Protein AF-A0A126QSE4-F1 (afdb_monomer_lite)

Foldseek 3Di:
DDPVVVVVVVVVVVVVVVVCCCVPPVVLVVLQVVLVVCVVVLVQLSNLVSLVVNLVPDLVSLLVNLVCLCVVRSHRHDNVSSLVSLVVSVLPDLVSLQVNLVCQCPDDVVGHRDLLSSLLSLVLSCLPPVVVSVVSNVVSVVVDDPVSNVVSVVVSVVVCVVNVVCVVSNVVSVVVVVVVVVVVVVPPD

pLDDT: mean 88.81, std 13.7, range [42.97, 98.56]

Structure (mmCIF, N/CA/C/O backbone):
data_AF-A0A126QSE4-F1
#
_entry.id   AF-A0A126QSE4-F1
#
loop_
_atom_site.group_PDB
_atom_site.id
_atom_site.type_symbol
_atom_site.label_atom_id
_atom_site.label_alt_id
_atom_site.label_comp_id
_atom_site.label_asym_id
_atom_site.label_entity_id
_atom_site.label_seq_id
_atom_site.pdbx_PDB_ins_code
_atom_site.Cartn_x
_atom_site.Cartn_y
_atom_site.Cartn_z
_atom_site.occupancy
_atom_site.B_iso_or_equiv
_atom_site.auth_seq_id
_atom_site.auth_comp_id
_atom_site.auth_asym_id
_atom_site.auth_atom_id
_atom_site.pdbx_PDB_model_num
ATOM 1 N N . MET A 1 1 ? 48.494 -15.054 -24.715 1.00 75.69 1 MET A N 1
ATOM 2 C CA . MET A 1 1 ? 47.289 -14.287 -25.096 1.00 75.69 1 MET A CA 1
ATOM 3 C C . MET A 1 1 ? 47.748 -13.053 -25.861 1.00 75.69 1 MET A C 1
ATOM 5 O O . MET A 1 1 ? 48.679 -12.407 -25.395 1.00 75.69 1 MET A O 1
ATOM 9 N N . SER A 1 2 ? 47.209 -12.786 -27.052 1.00 95.56 2 SER A N 1
ATOM 10 C CA . SER A 1 2 ? 47.605 -11.634 -27.877 1.00 95.56 2 SER A CA 1
ATOM 11 C C . SER A 1 2 ? 46.867 -10.355 -27.454 1.00 95.56 2 SER A C 1
ATOM 13 O O . SER A 1 2 ? 45.824 -10.424 -26.804 1.00 95.56 2 SER A O 1
ATOM 15 N N . TRP A 1 3 ? 47.360 -9.175 -27.852 1.00 94.88 3 TRP A N 1
ATOM 16 C CA . TRP A 1 3 ? 46.654 -7.906 -27.601 1.00 94.88 3 TRP A CA 1
ATOM 17 C C . TRP A 1 3 ? 45.252 -7.879 -28.234 1.00 94.88 3 TRP A C 1
ATOM 19 O O . TRP A 1 3 ? 44.346 -7.249 -27.693 1.00 94.88 3 TRP A O 1
ATOM 29 N N . LYS A 1 4 ? 45.051 -8.605 -29.344 1.00 96.75 4 LYS A N 1
ATOM 30 C CA . LYS A 1 4 ? 43.741 -8.757 -29.991 1.00 96.75 4 LYS A CA 1
ATOM 31 C C . LYS A 1 4 ? 42.777 -9.562 -29.127 1.00 96.75 4 LYS A C 1
ATOM 33 O O . LYS A 1 4 ? 41.609 -9.197 -29.047 1.00 96.75 4 LYS A O 1
ATOM 38 N N . ASP A 1 5 ? 43.260 -10.611 -28.464 1.00 96.50 5 ASP A N 1
ATOM 39 C CA . ASP A 1 5 ? 42.439 -11.430 -27.564 1.00 96.50 5 ASP A CA 1
ATOM 40 C C . ASP A 1 5 ? 42.017 -10.619 -26.334 1.00 96.50 5 ASP A C 1
ATOM 42 O O . ASP A 1 5 ? 40.847 -10.636 -25.961 1.00 96.50 5 ASP A O 1
ATOM 46 N N . ILE A 1 6 ? 42.948 -9.841 -25.763 1.00 95.12 6 ILE A N 1
ATOM 47 C CA . ILE A 1 6 ? 42.673 -8.927 -24.641 1.00 95.12 6 ILE A CA 1
ATOM 48 C C . ILE A 1 6 ? 41.609 -7.901 -25.039 1.00 95.12 6 ILE A C 1
ATOM 50 O O . ILE A 1 6 ? 40.617 -7.739 -24.333 1.00 95.12 6 ILE A O 1
ATOM 54 N N . LEU A 1 7 ? 41.784 -7.235 -26.185 1.00 95.44 7 LEU A N 1
ATOM 55 C CA . LEU A 1 7 ? 40.830 -6.236 -26.666 1.00 95.44 7 LEU A CA 1
ATOM 56 C C . LEU A 1 7 ? 39.460 -6.858 -26.969 1.00 95.44 7 LEU A C 1
ATOM 58 O O . LEU A 1 7 ? 38.432 -6.281 -26.627 1.00 95.44 7 LEU A O 1
ATOM 62 N N . THR A 1 8 ? 39.437 -8.048 -27.571 1.00 97.25 8 THR A N 1
ATOM 63 C CA . THR A 1 8 ? 38.191 -8.765 -27.877 1.00 97.25 8 THR A CA 1
ATOM 64 C C . THR A 1 8 ? 37.433 -9.123 -26.603 1.00 97.25 8 THR A C 1
ATOM 66 O O . THR A 1 8 ? 36.213 -8.965 -26.558 1.00 97.25 8 THR A O 1
ATOM 69 N N . GLN A 1 9 ? 38.134 -9.585 -25.564 1.00 96.44 9 GLN A N 1
ATOM 70 C CA . GLN A 1 9 ? 37.509 -9.890 -24.282 1.00 96.44 9 GLN A CA 1
ATOM 71 C C . GLN A 1 9 ? 36.994 -8.619 -23.599 1.00 96.44 9 GLN A C 1
ATOM 73 O O . GLN A 1 9 ? 35.828 -8.575 -23.224 1.00 96.44 9 GLN A O 1
ATOM 78 N N . ALA A 1 10 ? 37.798 -7.552 -23.557 1.00 96.31 10 ALA A N 1
ATOM 79 C CA . ALA A 1 10 ? 37.393 -6.279 -22.964 1.00 96.31 10 ALA A CA 1
ATOM 80 C C . ALA A 1 10 ? 36.125 -5.698 -23.619 1.00 96.31 10 ALA A C 1
ATOM 82 O O . ALA A 1 10 ? 35.237 -5.209 -22.926 1.00 96.31 10 ALA A O 1
ATOM 83 N N . VAL A 1 11 ? 35.993 -5.787 -24.949 1.00 97.31 11 VAL A N 1
ATOM 84 C CA . VAL A 1 11 ? 34.777 -5.344 -25.655 1.00 97.31 11 VAL A CA 1
ATOM 85 C C . VAL A 1 11 ? 33.556 -6.176 -25.252 1.00 97.31 11 VAL A C 1
ATOM 87 O O . VAL A 1 11 ? 32.487 -5.610 -25.024 1.00 97.31 11 VAL A O 1
ATOM 90 N N . LYS A 1 12 ? 33.694 -7.504 -25.141 1.00 97.75 12 LYS A N 1
ATOM 91 C CA . LYS A 1 12 ? 32.596 -8.374 -24.682 1.00 97.75 12 LYS A CA 1
ATOM 92 C C . LYS A 1 12 ? 32.166 -8.021 -23.262 1.00 97.75 12 LYS A C 1
ATOM 94 O O . LYS A 1 12 ? 30.968 -7.910 -23.015 1.00 97.75 12 LYS A O 1
ATOM 99 N N . ASP A 1 13 ? 33.130 -7.795 -22.375 1.00 97.12 13 ASP A N 1
ATOM 100 C CA . ASP A 1 13 ? 32.869 -7.445 -20.981 1.00 97.12 13 ASP A CA 1
ATOM 101 C C . ASP A 1 13 ? 32.109 -6.111 -20.888 1.00 97.12 13 ASP A C 1
ATOM 103 O O . ASP A 1 13 ? 31.095 -6.026 -20.198 1.00 97.12 13 ASP A O 1
ATOM 107 N N . VAL A 1 14 ? 32.517 -5.091 -21.654 1.00 97.31 14 VAL A N 1
ATOM 108 C CA . VAL A 1 14 ? 31.815 -3.794 -21.711 1.00 97.31 14 VAL A CA 1
ATOM 109 C C . VAL A 1 14 ? 30.388 -3.937 -22.248 1.00 97.31 14 VAL A C 1
ATOM 111 O O . VAL A 1 14 ? 29.470 -3.322 -21.710 1.00 97.31 14 VAL A O 1
ATOM 114 N N . ILE A 1 15 ? 30.169 -4.749 -23.287 1.00 96.88 15 ILE A N 1
ATOM 115 C CA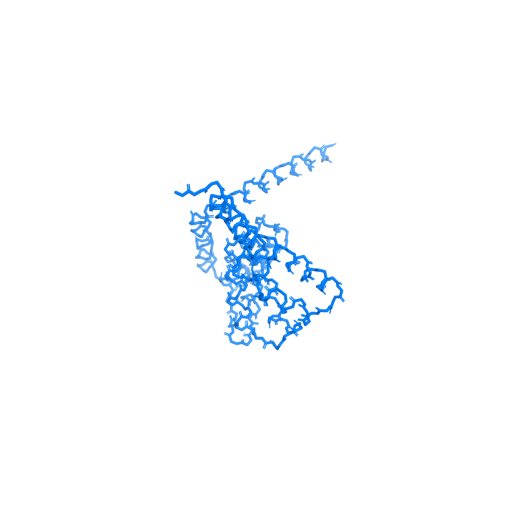 . ILE A 1 15 ? 28.819 -5.002 -23.818 1.00 96.88 15 ILE A CA 1
ATOM 116 C C . ILE A 1 15 ? 27.933 -5.665 -22.759 1.00 96.88 15 ILE A C 1
ATOM 118 O O . ILE A 1 15 ? 26.763 -5.305 -22.632 1.00 96.88 15 ILE A O 1
ATOM 122 N N . GLU A 1 16 ? 28.470 -6.626 -22.008 1.00 96.50 16 GLU A N 1
ATOM 123 C CA . GLU A 1 16 ? 27.723 -7.310 -20.953 1.00 96.50 16 GLU A CA 1
ATOM 124 C C . GLU A 1 16 ? 27.383 -6.365 -19.797 1.00 96.50 16 GLU A C 1
ATOM 126 O O . GLU A 1 16 ? 26.228 -6.307 -19.379 1.00 96.50 16 GLU A O 1
ATOM 131 N N . ILE A 1 17 ? 28.349 -5.558 -19.344 1.00 94.94 17 ILE A N 1
ATOM 132 C CA . ILE A 1 17 ? 28.131 -4.519 -18.327 1.00 94.94 17 ILE A CA 1
ATOM 133 C C . ILE A 1 17 ? 27.034 -3.555 -18.784 1.00 94.94 17 ILE A C 1
ATOM 135 O O . ILE A 1 17 ? 26.076 -3.325 -18.050 1.00 94.94 17 ILE A O 1
ATOM 139 N N . ASN A 1 18 ? 27.122 -3.042 -20.013 1.00 94.88 18 ASN A N 1
ATOM 140 C CA . ASN A 1 18 ? 26.132 -2.107 -20.544 1.00 94.88 18 ASN A CA 1
ATOM 141 C C . ASN A 1 18 ? 24.740 -2.739 -20.648 1.00 94.88 18 ASN A C 1
ATOM 143 O O . ASN A 1 18 ? 23.746 -2.082 -20.342 1.00 94.88 18 ASN A O 1
ATOM 147 N N . ARG A 1 19 ? 24.649 -4.015 -21.046 1.00 96.31 19 ARG A N 1
ATOM 148 C CA . ARG A 1 19 ? 23.373 -4.742 -21.080 1.00 96.31 19 ARG A CA 1
ATOM 149 C C . ARG A 1 19 ? 22.785 -4.888 -19.681 1.00 96.31 19 ARG A C 1
ATOM 151 O O . ARG A 1 19 ? 21.590 -4.673 -19.510 1.00 96.31 19 ARG A O 1
ATOM 158 N N . L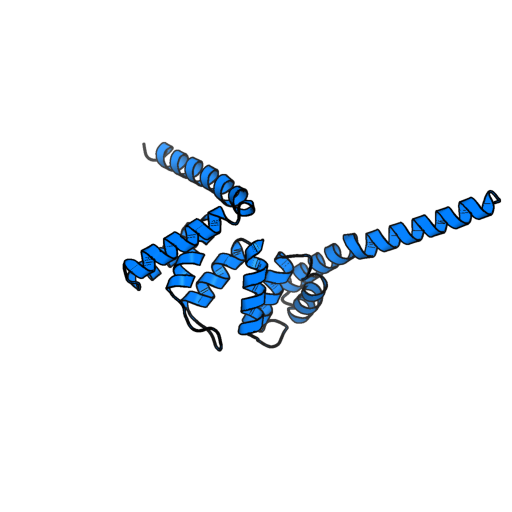YS A 1 20 ? 23.616 -5.224 -18.696 1.00 94.94 20 LYS A N 1
ATOM 159 C CA . LYS A 1 20 ? 23.192 -5.372 -17.306 1.00 94.94 20 LYS A CA 1
ATOM 160 C C . LYS A 1 20 ? 22.676 -4.051 -16.735 1.00 94.94 20 LYS A C 1
ATOM 162 O O . LYS A 1 20 ? 21.566 -4.022 -16.221 1.00 94.94 20 LYS A O 1
ATOM 167 N N . VAL A 1 21 ? 23.420 -2.957 -16.910 1.00 93.69 21 VAL A N 1
ATOM 168 C CA . VAL A 1 21 ? 22.988 -1.607 -16.498 1.00 93.69 21 VAL A CA 1
ATOM 169 C C . VAL A 1 21 ? 21.670 -1.224 -17.179 1.00 93.69 21 VAL A C 1
ATOM 171 O O . VAL A 1 21 ? 20.755 -0.711 -16.535 1.00 93.69 21 VAL A O 1
ATOM 174 N N . TRP A 1 22 ? 21.529 -1.513 -18.476 1.00 90.25 22 TRP A N 1
ATOM 175 C CA . TRP A 1 22 ? 20.278 -1.263 -19.187 1.00 90.25 22 TRP A CA 1
ATOM 176 C C . TRP A 1 22 ? 19.098 -2.041 -18.591 1.00 90.25 22 TRP A C 1
ATOM 178 O O . TRP A 1 22 ? 18.063 -1.443 -18.313 1.00 90.25 22 TRP A O 1
ATOM 188 N N . GLU A 1 23 ? 19.237 -3.353 -18.397 1.00 91.31 23 GLU A N 1
ATOM 189 C CA . GLU A 1 23 ? 18.145 -4.223 -17.941 1.00 91.31 23 GLU A CA 1
ATOM 190 C C . GLU A 1 23 ? 17.800 -4.045 -16.454 1.00 91.31 23 GLU A C 1
ATOM 192 O O . GLU A 1 23 ? 16.623 -4.103 -16.099 1.00 91.31 23 GLU A O 1
ATOM 197 N N . GLU A 1 24 ? 18.789 -3.813 -15.589 1.00 87.19 24 GLU A N 1
ATOM 198 C CA . GLU A 1 24 ? 18.590 -3.761 -14.134 1.00 87.19 24 GLU A CA 1
ATOM 199 C C . GLU A 1 24 ? 18.310 -2.346 -13.609 1.00 87.19 24 GLU A C 1
ATOM 201 O O . GLU A 1 24 ? 17.566 -2.202 -12.639 1.00 87.19 24 GLU A O 1
ATOM 206 N N . GLU A 1 25 ? 18.849 -1.302 -14.246 1.00 84.75 25 GLU A N 1
ATOM 207 C CA . GLU A 1 25 ? 18.759 0.072 -13.731 1.00 84.75 25 GLU A CA 1
ATOM 208 C C . GLU A 1 25 ? 17.908 0.980 -14.631 1.00 84.75 25 GLU A C 1
ATOM 210 O O . GLU A 1 25 ? 16.939 1.597 -14.176 1.00 84.75 25 GLU A O 1
ATOM 215 N N . ILE A 1 26 ? 18.232 1.058 -15.926 1.00 88.25 26 ILE A N 1
ATOM 216 C CA . ILE A 1 26 ? 17.642 2.067 -16.825 1.00 88.25 26 ILE A CA 1
ATOM 217 C C . ILE A 1 26 ? 16.223 1.680 -17.258 1.00 88.25 26 ILE A C 1
ATOM 219 O O . ILE A 1 26 ? 15.289 2.482 -17.158 1.00 88.25 26 ILE A O 1
ATOM 223 N N . LYS A 1 27 ? 16.042 0.451 -17.743 1.00 90.06 27 LYS A N 1
ATOM 224 C CA . LYS A 1 27 ? 14.776 -0.030 -18.307 1.00 90.06 27 LYS A CA 1
ATOM 225 C C . LYS A 1 27 ? 13.629 -0.024 -17.285 1.00 90.06 27 LYS A C 1
ATOM 227 O O . LYS A 1 27 ? 12.576 0.507 -17.644 1.00 90.06 27 LYS A O 1
ATOM 232 N N . PRO A 1 28 ? 13.784 -0.501 -16.031 1.00 88.44 28 PRO A N 1
ATOM 233 C CA . PRO A 1 28 ? 12.710 -0.431 -15.038 1.00 88.44 28 PRO A CA 1
ATOM 234 C C . PRO A 1 28 ? 12.297 1.011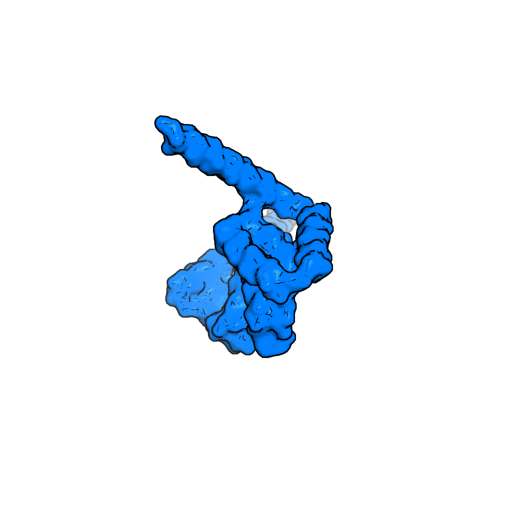 -14.711 1.00 88.44 28 PRO A C 1
ATOM 236 O O . PRO A 1 28 ? 11.108 1.304 -14.592 1.00 88.44 28 PRO A O 1
ATOM 239 N N . SER A 1 29 ? 13.258 1.937 -14.620 1.00 89.31 29 SER A N 1
ATOM 240 C CA . SER A 1 29 ? 12.973 3.360 -14.393 1.00 89.31 29 SER A CA 1
ATOM 241 C C . SER A 1 29 ? 12.145 3.957 -15.537 1.00 89.31 29 SER A C 1
ATOM 243 O O . SER A 1 29 ? 11.114 4.591 -15.303 1.00 89.31 29 SER A O 1
ATOM 245 N N . LEU A 1 30 ? 12.525 3.675 -16.787 1.00 91.12 30 LEU A N 1
ATOM 246 C CA . LEU A 1 30 ? 11.791 4.137 -17.966 1.00 91.12 30 LEU A CA 1
ATOM 247 C C . LEU A 1 30 ? 10.380 3.532 -18.053 1.00 91.12 30 LEU A C 1
ATOM 249 O O . LEU A 1 30 ? 9.420 4.223 -18.406 1.00 91.12 30 LEU A O 1
ATOM 253 N N . GLN A 1 31 ? 10.237 2.251 -17.710 1.00 92.25 31 GLN A N 1
ATOM 254 C CA . GLN A 1 31 ? 8.941 1.577 -17.645 1.00 92.25 31 GLN A CA 1
ATOM 255 C C . GLN A 1 31 ? 8.042 2.198 -16.577 1.00 92.25 31 GLN A C 1
ATOM 257 O O . GLN A 1 31 ? 6.876 2.468 -16.854 1.00 92.25 31 GLN A O 1
ATOM 262 N N . PHE A 1 32 ? 8.584 2.492 -15.394 1.00 93.38 32 PHE A N 1
ATOM 263 C CA . PHE A 1 32 ? 7.845 3.176 -14.338 1.00 93.38 32 PHE A CA 1
ATOM 264 C C . PHE A 1 32 ? 7.387 4.572 -14.777 1.00 93.38 32 PHE A C 1
ATOM 266 O O . PHE A 1 32 ? 6.214 4.902 -14.625 1.00 93.38 32 PHE A O 1
ATOM 273 N N . GLN A 1 33 ? 8.267 5.374 -15.382 1.00 93.94 33 GLN A N 1
ATOM 274 C CA . GLN A 1 33 ? 7.899 6.696 -15.907 1.00 93.94 33 GLN A CA 1
ATOM 275 C C . GLN A 1 33 ? 6.795 6.604 -16.967 1.00 93.94 33 GLN A C 1
ATOM 277 O O . GLN A 1 33 ? 5.844 7.386 -16.951 1.00 93.94 33 GLN A O 1
ATOM 282 N N . SER A 1 34 ? 6.889 5.616 -17.858 1.00 95.62 34 SER A N 1
ATOM 283 C CA . SER A 1 34 ? 5.869 5.355 -18.876 1.00 95.62 34 SER A CA 1
ATOM 284 C C . SER A 1 34 ? 4.535 4.939 -18.247 1.00 95.62 34 SER A C 1
ATOM 286 O O . SER A 1 34 ? 3.485 5.406 -18.681 1.00 95.62 34 SER A O 1
ATOM 288 N N . ALA A 1 35 ? 4.567 4.123 -17.188 1.00 96.25 35 ALA A N 1
ATOM 289 C CA . ALA A 1 35 ? 3.378 3.739 -16.431 1.00 96.25 35 ALA A CA 1
ATOM 290 C C . ALA A 1 35 ? 2.710 4.959 -15.775 1.00 96.25 35 ALA A C 1
ATOM 292 O O . ALA A 1 35 ? 1.503 5.150 -15.907 1.00 96.25 35 ALA A O 1
ATOM 293 N N . MET A 1 36 ? 3.502 5.835 -15.148 1.00 96.19 36 MET A N 1
ATOM 294 C CA . MET A 1 36 ? 3.012 7.079 -14.545 1.00 96.19 36 MET A CA 1
ATOM 295 C C . MET A 1 36 ? 2.391 8.015 -15.585 1.00 96.19 36 MET A C 1
ATOM 297 O O . MET A 1 36 ? 1.342 8.608 -15.337 1.00 96.19 36 MET A O 1
ATOM 301 N N . LYS A 1 37 ? 2.996 8.121 -16.772 1.00 97.19 37 LYS A N 1
ATOM 302 C CA . LYS A 1 37 ? 2.416 8.875 -17.886 1.00 97.19 37 LYS A CA 1
ATOM 303 C C . LYS A 1 37 ? 1.065 8.290 -18.310 1.00 97.19 37 LYS A C 1
ATOM 305 O O . LYS A 1 37 ? 0.091 9.033 -18.388 1.00 97.19 37 LYS A O 1
ATOM 310 N N . ALA A 1 38 ? 0.983 6.972 -18.494 1.00 97.31 38 ALA A N 1
ATOM 311 C CA . ALA A 1 38 ? -0.266 6.295 -18.839 1.00 97.31 38 ALA A CA 1
ATOM 312 C C . ALA A 1 38 ? -1.358 6.496 -17.766 1.00 97.31 38 ALA A C 1
ATOM 314 O O . ALA A 1 38 ? -2.523 6.690 -18.104 1.00 97.31 38 ALA A O 1
ATOM 315 N N . MET A 1 39 ? -0.991 6.544 -16.477 1.00 95.81 39 MET A N 1
ATOM 316 C CA . MET A 1 39 ? -1.915 6.886 -15.382 1.00 95.81 39 MET A CA 1
ATOM 317 C C . MET A 1 39 ? -2.495 8.302 -15.520 1.00 95.81 39 MET A C 1
ATOM 319 O O . MET A 1 39 ? -3.693 8.488 -15.296 1.00 95.81 39 MET A O 1
ATOM 323 N N . ILE A 1 40 ? -1.667 9.288 -15.886 1.00 96.25 40 ILE A N 1
ATOM 324 C CA . ILE A 1 40 ? -2.086 10.685 -16.110 1.00 96.25 40 ILE A CA 1
ATOM 325 C C . ILE A 1 40 ? -3.002 10.785 -17.336 1.00 96.25 40 ILE A C 1
ATOM 327 O O . ILE A 1 40 ? -4.009 11.491 -17.304 1.00 96.25 40 ILE A O 1
ATOM 331 N N . GLU A 1 41 ? -2.683 10.040 -18.393 1.00 97.31 41 GLU A N 1
ATOM 332 C CA . GLU A 1 41 ? -3.467 9.962 -19.633 1.00 97.31 41 GLU A CA 1
ATOM 333 C C . GLU A 1 41 ? -4.730 9.091 -19.497 1.00 97.31 41 GLU A C 1
ATOM 335 O O . GLU A 1 41 ? -5.531 9.019 -20.425 1.00 97.31 41 GLU A O 1
ATOM 340 N N . GLN A 1 42 ? -4.939 8.468 -18.331 1.00 96.88 42 GLN A N 1
ATOM 341 C CA . GLN A 1 42 ? -6.044 7.549 -18.031 1.00 96.88 42 GLN A CA 1
ATOM 342 C C . GLN A 1 42 ? -6.070 6.279 -18.903 1.00 96.88 42 GLN A C 1
ATOM 344 O O . GLN A 1 42 ? -7.075 5.565 -18.931 1.00 96.88 42 GLN A O 1
ATOM 349 N N . ASP A 1 43 ? -4.954 5.933 -19.551 1.00 98.00 43 ASP A N 1
ATOM 350 C CA . ASP A 1 43 ? -4.763 4.624 -20.176 1.00 98.00 43 ASP A CA 1
ATOM 351 C C . ASP A 1 43 ? -4.380 3.596 -19.104 1.00 98.00 43 ASP A C 1
ATOM 353 O O . ASP A 1 43 ? -3.226 3.193 -18.926 1.00 98.00 43 ASP A O 1
ATOM 357 N N . TYR A 1 44 ? -5.389 3.186 -18.339 1.00 97.75 44 TYR A N 1
ATOM 358 C CA . TYR A 1 44 ? -5.189 2.290 -17.211 1.00 97.75 44 TYR A CA 1
ATOM 359 C C . TYR A 1 44 ? -4.762 0.878 -17.630 1.00 97.75 44 TYR A C 1
ATOM 361 O O . TYR A 1 44 ? -4.106 0.196 -16.849 1.00 97.75 44 TYR A O 1
ATOM 369 N N . VAL A 1 45 ? -5.094 0.418 -18.840 1.00 98.25 45 VAL A N 1
ATOM 370 C CA . VAL A 1 45 ? -4.651 -0.908 -19.307 1.00 98.25 45 VAL A CA 1
ATOM 371 C C . VAL A 1 45 ? -3.138 -0.897 -19.509 1.00 98.25 45 VAL A C 1
ATOM 373 O O . VAL A 1 45 ? -2.433 -1.762 -18.981 1.00 98.25 45 VAL A O 1
ATOM 376 N N . SER A 1 46 ? -2.618 0.116 -20.206 1.00 97.81 46 SER A N 1
ATOM 377 C CA . SER A 1 46 ? -1.173 0.277 -20.379 1.00 97.81 46 SER A CA 1
ATOM 378 C C . SER A 1 46 ? -0.471 0.534 -19.048 1.00 97.81 46 SER A C 1
ATOM 380 O O . SER A 1 46 ? 0.552 -0.091 -18.769 1.00 97.81 46 SER A O 1
ATOM 382 N N . ALA A 1 47 ? -1.038 1.386 -18.188 1.00 98.12 47 ALA A N 1
ATOM 383 C CA . ALA A 1 47 ? -0.475 1.659 -16.870 1.00 98.12 47 ALA A CA 1
ATOM 384 C C . ALA A 1 47 ? -0.334 0.387 -16.021 1.00 98.12 47 ALA A C 1
ATOM 386 O O . ALA A 1 47 ? 0.723 0.166 -15.432 1.00 98.12 47 ALA A O 1
ATOM 387 N N . PHE A 1 48 ? -1.353 -0.480 -16.002 1.00 98.31 48 PHE A N 1
ATOM 388 C CA . PHE A 1 48 ? -1.308 -1.734 -15.250 1.00 98.31 48 PHE A CA 1
ATOM 389 C C . PHE A 1 48 ? -0.195 -2.646 -15.772 1.00 98.31 48 PHE A C 1
ATOM 391 O O . PHE A 1 48 ? 0.656 -3.110 -15.010 1.00 98.31 48 PHE A O 1
ATOM 398 N N . ASN A 1 49 ? -0.165 -2.847 -17.092 1.00 97.50 49 ASN A N 1
ATOM 399 C CA . ASN A 1 49 ? 0.801 -3.720 -17.755 1.00 97.50 49 ASN A CA 1
ATOM 400 C C . ASN A 1 49 ? 2.247 -3.229 -17.623 1.00 97.50 49 ASN A C 1
ATOM 402 O O . ASN A 1 49 ? 3.172 -4.041 -17.664 1.00 97.50 49 ASN A O 1
ATOM 406 N N . LEU A 1 50 ? 2.464 -1.922 -17.476 1.00 97.31 50 LEU A N 1
ATOM 407 C CA . LEU A 1 50 ? 3.788 -1.353 -17.235 1.00 97.31 50 LEU A CA 1
ATOM 408 C C . LEU A 1 50 ? 4.163 -1.410 -15.749 1.00 97.31 50 LEU A C 1
ATOM 410 O O . LEU A 1 50 ? 5.275 -1.824 -15.423 1.00 97.31 50 LEU A O 1
ATOM 414 N N . HIS A 1 51 ? 3.248 -1.070 -14.834 1.00 97.06 51 HIS A N 1
ATOM 415 C CA . HIS A 1 51 ? 3.524 -1.137 -13.397 1.00 97.06 51 HIS A CA 1
ATOM 416 C C . HIS A 1 51 ? 3.805 -2.567 -12.919 1.00 97.06 51 HIS A C 1
ATOM 418 O O . HIS A 1 51 ? 4.706 -2.754 -12.101 1.00 97.06 51 HIS A O 1
ATOM 424 N N . ILE A 1 52 ? 3.104 -3.580 -13.446 1.00 96.88 52 ILE A N 1
ATOM 425 C CA . ILE A 1 52 ? 3.317 -4.975 -13.031 1.00 96.88 52 ILE A CA 1
ATOM 426 C C . ILE A 1 52 ? 4.737 -5.472 -13.349 1.00 96.88 52 ILE A C 1
ATOM 428 O O . ILE A 1 52 ? 5.276 -6.300 -12.618 1.00 96.88 52 ILE A O 1
ATOM 432 N N . GLN A 1 53 ? 5.387 -4.927 -14.385 1.00 95.25 53 GLN A N 1
ATOM 433 C CA . GLN A 1 53 ? 6.753 -5.312 -14.770 1.00 95.25 53 GLN A CA 1
ATOM 434 C C . GLN A 1 53 ? 7.808 -4.845 -13.764 1.00 95.25 53 GLN A C 1
ATOM 436 O O . GLN A 1 53 ? 8.861 -5.465 -13.642 1.00 95.25 53 GLN A O 1
ATOM 441 N N . VAL A 1 54 ? 7.518 -3.778 -13.018 1.00 94.69 54 VAL A N 1
ATOM 442 C CA . VAL A 1 54 ? 8.456 -3.159 -12.067 1.00 94.69 54 VAL A CA 1
ATOM 443 C C . VAL A 1 54 ? 8.015 -3.316 -10.609 1.00 94.69 54 VAL A C 1
ATOM 445 O O . VAL A 1 54 ? 8.719 -2.888 -9.696 1.00 94.69 54 VAL A O 1
ATOM 448 N N . VAL A 1 55 ? 6.874 -3.973 -10.378 1.00 94.75 55 VAL A N 1
ATOM 449 C CA . VAL A 1 55 ? 6.185 -4.074 -9.081 1.00 94.75 55 VAL A CA 1
ATOM 450 C C . VAL A 1 55 ? 7.055 -4.658 -7.967 1.00 94.75 55 VAL A C 1
ATOM 452 O O . VAL A 1 55 ? 6.949 -4.248 -6.817 1.00 94.75 55 VAL A O 1
ATOM 455 N N . LYS A 1 56 ? 7.953 -5.589 -8.309 1.00 90.25 56 LYS A N 1
ATOM 456 C CA . LYS A 1 56 ? 8.821 -6.281 -7.347 1.00 90.25 56 LYS A CA 1
ATOM 457 C C . LYS A 1 56 ? 9.844 -5.345 -6.696 1.00 90.25 56 LYS A C 1
ATOM 459 O O . LYS A 1 56 ? 10.191 -5.543 -5.539 1.00 90.25 56 LYS A O 1
ATOM 464 N N . ASN A 1 57 ? 10.317 -4.349 -7.442 1.00 87.94 57 ASN A N 1
ATOM 465 C CA . ASN A 1 57 ? 11.433 -3.491 -7.037 1.00 87.94 57 ASN A CA 1
ATOM 466 C C . ASN A 1 57 ? 11.002 -2.033 -6.816 1.00 87.94 57 ASN A C 1
ATOM 468 O O . ASN A 1 57 ? 11.833 -1.186 -6.506 1.00 87.94 57 ASN A O 1
ATOM 472 N N . ASN A 1 58 ? 9.716 -1.722 -7.003 1.00 90.56 58 ASN A N 1
ATOM 473 C CA . ASN A 1 58 ? 9.189 -0.372 -6.878 1.00 90.56 58 ASN A CA 1
ATOM 474 C C . ASN A 1 58 ? 7.902 -0.384 -6.029 1.00 90.56 58 ASN A C 1
ATOM 476 O O . ASN A 1 58 ? 6.825 -0.694 -6.548 1.00 90.56 58 ASN A O 1
ATOM 480 N N . PRO A 1 59 ? 7.986 -0.020 -4.734 1.00 90.94 59 PRO A N 1
ATOM 481 C CA . PRO A 1 59 ? 6.829 -0.001 -3.840 1.00 90.94 59 PRO A CA 1
ATOM 482 C C . PRO A 1 59 ? 5.713 0.958 -4.281 1.00 90.94 59 PRO A C 1
ATOM 484 O O . PRO A 1 59 ? 4.543 0.704 -4.003 1.00 90.94 59 PRO A O 1
ATOM 487 N N . ILE A 1 60 ? 6.036 2.025 -5.024 1.00 92.25 60 ILE A N 1
ATOM 488 C CA . ILE A 1 60 ? 5.033 2.938 -5.595 1.00 92.25 60 ILE A CA 1
ATOM 489 C C . ILE A 1 60 ? 4.247 2.222 -6.700 1.00 92.25 60 ILE A C 1
ATOM 491 O O . ILE A 1 60 ? 3.019 2.283 -6.730 1.00 92.25 60 ILE A O 1
ATOM 495 N N . ALA A 1 61 ? 4.931 1.488 -7.583 1.00 95.38 61 ALA A N 1
ATOM 496 C CA . ALA A 1 61 ? 4.270 0.654 -8.583 1.00 95.38 61 ALA A CA 1
ATOM 497 C C . ALA A 1 61 ? 3.417 -0.443 -7.931 1.00 95.38 61 ALA A C 1
ATOM 499 O O . ALA A 1 61 ? 2.296 -0.675 -8.375 1.00 95.38 61 ALA A O 1
ATOM 500 N N . MET A 1 62 ? 3.907 -1.067 -6.853 1.00 97.50 62 MET A N 1
ATOM 501 C CA . MET A 1 62 ? 3.138 -2.024 -6.047 1.00 97.50 62 MET A CA 1
ATOM 502 C C . MET A 1 62 ? 1.853 -1.411 -5.504 1.00 97.50 62 MET A C 1
ATOM 504 O O . MET A 1 62 ? 0.775 -1.967 -5.707 1.00 97.50 62 MET A O 1
ATOM 508 N N . TYR A 1 63 ? 1.943 -0.225 -4.910 1.00 97.19 63 TYR A N 1
ATOM 509 C CA . TYR A 1 63 ? 0.772 0.504 -4.443 1.00 97.19 63 TYR A CA 1
ATOM 510 C C . TYR A 1 63 ? -0.224 0.798 -5.579 1.00 97.19 63 TYR A C 1
ATOM 512 O O . TYR A 1 63 ? -1.417 0.530 -5.432 1.00 97.19 63 TYR A O 1
ATOM 520 N N . HIS A 1 64 ? 0.244 1.274 -6.740 1.00 97.81 64 HIS A N 1
ATOM 521 C CA . HIS A 1 64 ? -0.627 1.530 -7.892 1.00 97.81 64 HIS A CA 1
ATOM 522 C C . HIS A 1 64 ? -1.301 0.262 -8.423 1.00 97.81 64 HIS A C 1
ATOM 524 O O . HIS A 1 64 ? -2.513 0.280 -8.625 1.00 97.81 64 HIS A O 1
ATOM 530 N N . VAL A 1 65 ? -0.566 -0.843 -8.586 1.00 98.31 65 VAL A N 1
ATOM 531 C CA . VAL A 1 65 ? -1.129 -2.145 -8.993 1.00 98.31 65 VAL A CA 1
ATOM 532 C C . VAL A 1 65 ? -2.217 -2.586 -8.019 1.00 98.31 65 VAL A C 1
ATOM 534 O O . VAL A 1 65 ? -3.313 -2.945 -8.451 1.00 98.31 65 VAL A O 1
ATOM 537 N N . GLY A 1 66 ? -1.956 -2.494 -6.713 1.00 98.19 66 GLY A N 1
ATOM 538 C CA . GLY A 1 66 ? -2.938 -2.821 -5.685 1.00 98.19 66 GLY A CA 1
ATOM 539 C C . GLY A 1 66 ? -4.207 -1.969 -5.793 1.00 98.19 66 GLY A C 1
ATOM 540 O O . GLY A 1 66 ? -5.314 -2.505 -5.826 1.00 98.19 66 GLY A O 1
ATOM 541 N N . CYS A 1 67 ? -4.065 -0.651 -5.963 1.00 98.06 67 CYS A N 1
ATOM 542 C CA . CYS A 1 67 ? -5.192 0.259 -6.189 1.00 98.06 67 CYS A CA 1
ATOM 543 C C . CYS A 1 67 ? -5.964 -0.052 -7.482 1.00 98.06 67 CYS A C 1
ATOM 545 O O . CYS A 1 67 ? -7.193 0.046 -7.513 1.00 98.06 67 CYS A O 1
ATOM 547 N N . MET A 1 68 ? -5.276 -0.425 -8.560 1.00 98.31 68 MET A N 1
ATOM 548 C CA . MET A 1 68 ? -5.897 -0.763 -9.844 1.00 98.31 68 MET A CA 1
ATOM 549 C C . MET A 1 68 ? -6.695 -2.064 -9.760 1.00 98.31 68 MET A C 1
ATOM 551 O O . MET A 1 68 ? -7.839 -2.087 -10.210 1.00 98.31 68 MET A O 1
ATOM 555 N N . LEU A 1 69 ? -6.156 -3.093 -9.099 1.00 98.56 69 LEU A N 1
ATOM 556 C CA . LEU A 1 69 ? -6.880 -4.329 -8.779 1.00 98.56 69 LEU A CA 1
ATOM 557 C C . LEU A 1 69 ? -8.104 -4.051 -7.905 1.00 98.56 69 LEU A C 1
ATOM 559 O O . LEU A 1 69 ? -9.187 -4.564 -8.170 1.00 98.56 69 LEU A O 1
ATOM 563 N N . PHE A 1 70 ? -7.966 -3.182 -6.906 1.00 97.06 70 PHE A N 1
ATOM 564 C CA . PHE A 1 70 ? -9.052 -2.854 -5.988 1.00 97.06 70 PHE A CA 1
ATOM 565 C C . PHE A 1 70 ? -10.187 -2.059 -6.658 1.00 97.06 70 PHE A C 1
ATOM 567 O O . PHE A 1 70 ? -11.373 -2.261 -6.388 1.00 97.06 70 PHE A O 1
ATOM 574 N N . THR A 1 71 ? -9.834 -1.143 -7.562 1.00 96.38 71 THR A N 1
ATOM 575 C CA . THR A 1 71 ? -10.794 -0.280 -8.269 1.00 96.38 71 THR A CA 1
ATOM 576 C C . THR A 1 71 ? -11.325 -0.894 -9.565 1.00 96.38 71 THR A C 1
ATOM 578 O O . THR A 1 71 ? -12.412 -0.516 -10.004 1.00 96.38 71 THR A O 1
ATOM 581 N N . GLY A 1 72 ? -10.617 -1.862 -10.152 1.00 97.44 72 GLY A N 1
ATOM 582 C CA . GLY A 1 72 ? -10.905 -2.427 -11.474 1.00 97.44 72 GLY A CA 1
ATOM 583 C C . GLY A 1 72 ? -10.489 -1.517 -12.637 1.00 97.44 72 GLY A C 1
ATOM 584 O O . GLY A 1 72 ? -11.083 -1.575 -13.712 1.00 97.44 72 GLY A O 1
ATOM 585 N N . ARG A 1 73 ? -9.522 -0.613 -12.428 1.00 97.06 73 ARG A N 1
ATOM 586 C CA . ARG A 1 73 ? -9.029 0.292 -13.479 1.00 97.06 73 ARG A CA 1
ATOM 587 C C . ARG A 1 73 ? -7.965 -0.412 -14.308 1.00 97.06 73 ARG A C 1
ATOM 589 O O . ARG A 1 73 ? -6.899 -0.716 -13.791 1.00 97.06 73 ARG A O 1
ATOM 596 N N . GLY A 1 74 ? -8.246 -0.653 -15.588 1.00 96.38 74 GLY A N 1
ATOM 597 C CA . GLY A 1 74 ? -7.293 -1.271 -16.521 1.00 96.38 74 GLY A CA 1
ATOM 598 C C . GLY A 1 74 ? -7.063 -2.774 -16.329 1.00 96.38 74 GLY A C 1
ATOM 599 O O . GLY A 1 74 ? -6.388 -3.393 -17.144 1.00 96.38 74 GLY A O 1
ATOM 600 N N . VAL A 1 75 ? -7.650 -3.365 -15.288 1.00 98.38 75 VAL A N 1
ATOM 601 C CA . VAL A 1 75 ? -7.575 -4.787 -14.947 1.00 98.38 75 VAL A CA 1
ATOM 602 C C . VAL A 1 75 ? -8.899 -5.229 -14.323 1.00 98.38 75 VAL A C 1
ATOM 604 O O . VAL A 1 75 ? -9.641 -4.409 -13.776 1.00 98.38 75 VAL A O 1
ATOM 607 N N . ALA A 1 76 ? -9.213 -6.524 -14.405 1.00 98.12 76 ALA A N 1
ATOM 608 C CA . ALA A 1 76 ? -10.340 -7.093 -13.678 1.00 98.12 76 ALA A CA 1
ATOM 609 C C . ALA A 1 76 ? -10.190 -6.839 -12.170 1.00 98.12 76 ALA A C 1
ATOM 611 O O . ALA A 1 76 ? -9.095 -6.925 -11.614 1.00 98.12 76 ALA A O 1
ATOM 612 N N . LYS A 1 77 ? -11.305 -6.508 -11.519 1.00 98.12 77 LYS A N 1
ATOM 613 C CA . LYS A 1 77 ? -11.304 -6.175 -10.100 1.00 98.12 77 LYS A CA 1
ATOM 614 C C . LYS A 1 77 ? -11.039 -7.416 -9.252 1.00 98.12 77 LYS A C 1
ATOM 616 O O . LYS A 1 77 ? -11.740 -8.414 -9.398 1.00 98.12 77 LYS A O 1
ATOM 621 N N . ASP A 1 78 ? -10.107 -7.296 -8.319 1.00 98.31 78 ASP A N 1
ATOM 622 C CA . ASP A 1 78 ? -9.805 -8.303 -7.309 1.00 98.31 78 ASP A CA 1
ATOM 623 C C . ASP A 1 78 ? -9.522 -7.598 -5.977 1.00 98.31 78 ASP A C 1
ATOM 625 O O . ASP A 1 78 ? -8.460 -7.007 -5.769 1.00 98.31 78 ASP A O 1
ATOM 629 N N . TYR A 1 79 ? -10.516 -7.613 -5.086 1.00 98.19 79 TYR A N 1
ATOM 630 C CA . TYR A 1 79 ? -10.432 -6.923 -3.800 1.00 98.19 79 TYR A CA 1
ATOM 631 C C . TYR A 1 79 ? -9.363 -7.524 -2.895 1.00 98.19 79 TYR A C 1
ATOM 633 O O . TYR A 1 79 ? -8.599 -6.775 -2.290 1.00 98.19 79 TYR A O 1
ATOM 641 N N . MET A 1 80 ? -9.298 -8.855 -2.812 1.00 98.12 80 MET A N 1
ATOM 642 C CA . MET A 1 80 ? -8.363 -9.544 -1.928 1.00 98.12 80 MET A CA 1
ATOM 643 C C . MET A 1 80 ? -6.929 -9.358 -2.404 1.00 98.12 80 MET A C 1
ATOM 645 O O . MET A 1 80 ? -6.081 -8.935 -1.621 1.00 98.12 80 MET A O 1
ATOM 649 N N . LEU A 1 81 ? -6.662 -9.608 -3.689 1.00 98.25 81 LEU A N 1
ATOM 650 C CA . LEU A 1 81 ? -5.316 -9.431 -4.223 1.00 98.25 81 LEU A CA 1
ATOM 651 C C . LEU A 1 81 ? -4.895 -7.960 -4.184 1.00 98.25 81 LEU A C 1
ATOM 653 O O . LEU A 1 81 ? -3.758 -7.659 -3.819 1.00 98.25 81 LEU A O 1
ATOM 657 N N . GLY A 1 82 ? -5.807 -7.035 -4.502 1.00 98.38 82 GLY A N 1
ATOM 658 C CA . GLY A 1 82 ? -5.553 -5.601 -4.391 1.00 98.38 82 GLY A CA 1
ATOM 659 C C . GLY A 1 82 ? -5.188 -5.194 -2.965 1.00 98.38 82 GLY A C 1
ATOM 660 O O . GLY A 1 82 ? -4.190 -4.509 -2.759 1.00 98.38 82 GLY A O 1
ATOM 661 N N . PHE A 1 83 ? -5.940 -5.675 -1.974 1.00 98.31 83 PHE A N 1
ATOM 662 C CA . PHE A 1 83 ? -5.673 -5.408 -0.564 1.00 98.31 83 PHE A CA 1
ATOM 663 C C . PHE A 1 83 ? -4.326 -5.961 -0.094 1.00 98.31 83 PHE A C 1
ATOM 665 O O . PHE A 1 83 ? -3.541 -5.205 0.475 1.00 98.31 83 PHE A O 1
ATOM 672 N N . GLU A 1 84 ? -4.019 -7.231 -0.370 1.00 97.94 84 GLU A N 1
ATOM 673 C CA . GLU A 1 84 ? -2.728 -7.824 0.010 1.00 97.94 84 GLU A CA 1
ATOM 674 C C . GLU A 1 84 ? -1.555 -7.103 -0.670 1.00 97.94 84 GLU A C 1
ATOM 676 O O . GLU A 1 84 ? -0.521 -6.862 -0.049 1.00 97.94 84 GLU A O 1
ATOM 681 N N . THR A 1 85 ? -1.737 -6.658 -1.917 1.00 98.19 85 THR A N 1
ATOM 682 C CA . THR A 1 85 ? -0.727 -5.872 -2.639 1.00 98.19 85 THR A CA 1
ATOM 683 C C . THR A 1 85 ? -0.516 -4.489 -2.007 1.00 98.19 85 THR A C 1
ATOM 685 O O . THR A 1 85 ? 0.624 -4.066 -1.820 1.00 98.19 85 THR A O 1
ATOM 688 N N . ILE A 1 86 ? -1.589 -3.781 -1.628 1.00 98.00 86 ILE A N 1
ATOM 689 C CA . ILE A 1 86 ? -1.494 -2.484 -0.929 1.00 98.00 86 ILE A CA 1
ATOM 690 C C . ILE A 1 86 ? -0.844 -2.666 0.447 1.00 98.00 86 ILE A C 1
ATOM 692 O O . ILE A 1 86 ? 0.008 -1.869 0.835 1.00 98.00 86 ILE A O 1
ATOM 696 N N . LYS A 1 87 ? -1.211 -3.721 1.177 1.00 95.50 87 LYS A N 1
ATOM 697 C CA . LYS A 1 87 ? -0.641 -4.044 2.487 1.00 95.50 87 LYS A CA 1
ATOM 698 C C . LYS A 1 87 ? 0.853 -4.363 2.399 1.00 95.50 87 LYS A C 1
ATOM 700 O O . LYS A 1 87 ? 1.614 -3.923 3.249 1.00 95.50 87 LYS A O 1
ATOM 705 N N . ALA A 1 88 ? 1.300 -5.060 1.357 1.00 94.94 88 ALA A N 1
ATOM 706 C CA . ALA A 1 88 ? 2.728 -5.246 1.109 1.00 94.94 88 ALA A CA 1
ATOM 707 C C . ALA A 1 88 ? 3.432 -3.907 0.816 1.00 94.94 88 ALA A C 1
ATOM 709 O O . ALA A 1 88 ? 4.496 -3.628 1.369 1.00 94.94 88 ALA A O 1
ATOM 710 N N . ALA A 1 89 ? 2.811 -3.035 0.014 1.00 93.56 89 ALA A N 1
ATOM 711 C CA . ALA A 1 89 ? 3.352 -1.706 -0.271 1.00 93.56 89 ALA A CA 1
ATOM 712 C C . ALA A 1 89 ? 3.431 -0.808 0.979 1.00 93.56 89 ALA A C 1
ATOM 714 O O . ALA A 1 89 ? 4.288 0.075 1.040 1.00 93.56 89 ALA A O 1
ATOM 715 N N . SER A 1 90 ? 2.592 -1.040 1.996 1.00 90.25 90 SER A N 1
ATOM 716 C CA . SER A 1 90 ? 2.574 -0.245 3.228 1.00 90.25 90 SER A CA 1
ATOM 717 C C . SER A 1 90 ? 3.786 -0.436 4.130 1.00 90.25 90 SER A C 1
ATOM 719 O O . SER A 1 90 ? 3.894 0.283 5.112 1.00 90.25 90 SER A O 1
ATOM 721 N N . ALA A 1 91 ? 4.705 -1.349 3.808 1.00 86.50 91 ALA A N 1
ATOM 722 C CA . ALA A 1 91 ? 6.016 -1.402 4.452 1.00 86.50 91 ALA A CA 1
ATOM 723 C C . ALA A 1 91 ? 6.915 -0.220 4.042 1.00 86.50 91 ALA A C 1
ATOM 725 O O . ALA A 1 91 ? 7.787 0.187 4.801 1.00 86.50 91 ALA A O 1
ATOM 726 N N . CYS A 1 92 ? 6.700 0.350 2.851 1.00 86.56 92 CYS A N 1
ATOM 727 C CA . CYS A 1 92 ? 7.553 1.410 2.304 1.00 86.56 92 CYS A CA 1
ATOM 728 C C . CYS A 1 92 ? 6.784 2.675 1.901 1.00 86.56 92 CYS A C 1
ATOM 730 O O . CYS A 1 92 ? 7.404 3.717 1.704 1.00 86.56 92 CYS A O 1
ATOM 732 N N . ILE A 1 93 ? 5.460 2.586 1.723 1.00 87.25 93 ILE A N 1
ATOM 733 C CA . ILE A 1 93 ? 4.617 3.672 1.213 1.00 87.25 93 ILE A CA 1
ATOM 734 C C . ILE A 1 93 ? 3.642 4.152 2.300 1.00 87.25 93 ILE A C 1
ATOM 736 O O . ILE A 1 93 ? 2.648 3.475 2.579 1.00 87.25 93 ILE A O 1
ATOM 740 N N . PRO A 1 94 ? 3.851 5.356 2.860 1.00 84.50 94 PRO A N 1
ATOM 741 C CA . PRO A 1 94 ? 2.967 5.964 3.857 1.00 84.50 94 PRO A CA 1
ATOM 742 C C . PRO A 1 94 ? 1.497 6.081 3.443 1.00 84.50 94 PRO A C 1
ATOM 744 O O . PRO A 1 94 ? 0.592 5.806 4.231 1.00 84.50 94 PRO A O 1
ATOM 747 N N . GLN A 1 95 ? 1.230 6.376 2.176 1.00 87.62 95 GLN A N 1
ATOM 748 C CA . GLN A 1 95 ? -0.125 6.476 1.631 1.00 87.62 95 GLN A CA 1
ATOM 749 C C . GLN A 1 95 ? -0.869 5.128 1.625 1.00 87.62 95 GLN A C 1
ATOM 751 O O . GLN A 1 95 ? -2.101 5.094 1.703 1.00 87.62 95 GLN A O 1
ATOM 756 N N . ALA A 1 96 ? -0.144 4.008 1.572 1.00 92.56 96 ALA A N 1
ATOM 757 C CA . ALA A 1 96 ? -0.755 2.687 1.612 1.00 92.56 96 ALA A CA 1
ATOM 758 C C . ALA A 1 96 ? -1.337 2.366 2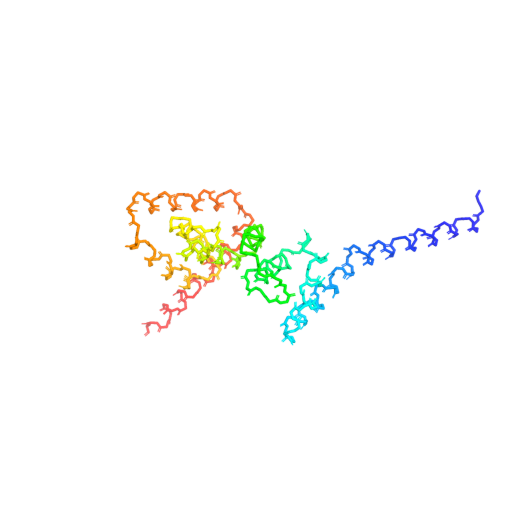.999 1.00 92.56 96 ALA A C 1
ATOM 760 O O . ALA A 1 96 ? -2.352 1.676 3.067 1.00 92.56 96 ALA A O 1
ATOM 761 N N . LEU A 1 97 ? -0.790 2.940 4.084 1.00 92.50 97 LEU A N 1
ATOM 762 C CA . LEU A 1 97 ? -1.354 2.807 5.436 1.00 92.50 97 LEU A CA 1
ATOM 763 C C . LEU A 1 97 ? -2.763 3.411 5.534 1.00 92.50 97 LEU A C 1
ATOM 765 O O . LEU A 1 97 ? -3.669 2.793 6.089 1.00 92.50 97 LEU A O 1
ATOM 769 N N . ILE A 1 98 ? -2.977 4.587 4.931 1.00 93.38 98 ILE A N 1
ATOM 770 C CA . ILE A 1 98 ? -4.307 5.216 4.867 1.00 93.38 98 ILE A CA 1
ATOM 771 C C . ILE A 1 98 ? -5.274 4.312 4.095 1.00 93.38 98 ILE A C 1
ATOM 773 O O . ILE A 1 98 ? -6.414 4.111 4.514 1.00 93.38 98 ILE A O 1
ATOM 777 N N . SER A 1 99 ? -4.813 3.738 2.982 1.00 96.06 99 SER A N 1
ATOM 778 C CA . SER A 1 99 ? -5.633 2.861 2.146 1.00 96.06 99 SER A CA 1
ATOM 779 C C . SER A 1 99 ? -6.058 1.595 2.889 1.00 96.06 99 SER A C 1
ATOM 781 O O . SER A 1 99 ? -7.246 1.281 2.911 1.00 96.06 99 SER A O 1
ATOM 783 N N . ILE A 1 100 ? -5.141 0.894 3.570 1.00 96.75 100 ILE A N 1
ATOM 784 C CA . ILE A 1 100 ? -5.518 -0.288 4.364 1.00 96.75 100 ILE A CA 1
ATOM 785 C C . ILE A 1 100 ? -6.429 0.081 5.541 1.00 96.75 100 ILE A C 1
ATOM 787 O O . ILE A 1 100 ? -7.364 -0.664 5.830 1.00 96.75 100 ILE A O 1
ATOM 791 N N . ALA A 1 101 ? -6.230 1.242 6.176 1.00 96.75 101 ALA A N 1
ATOM 792 C CA . ALA A 1 101 ? -7.095 1.719 7.254 1.00 96.75 101 ALA A CA 1
ATOM 793 C C . ALA A 1 101 ? -8.531 1.958 6.761 1.00 96.75 101 ALA A C 1
ATOM 795 O O . ALA A 1 101 ? -9.498 1.525 7.391 1.00 96.75 101 ALA A O 1
ATOM 796 N N . GLN A 1 102 ? -8.682 2.588 5.593 1.00 96.50 102 GLN A N 1
ATOM 797 C CA . GLN A 1 102 ? -9.978 2.774 4.940 1.00 96.50 102 GLN A CA 1
ATOM 798 C C . GLN A 1 102 ? -10.618 1.438 4.550 1.00 96.50 102 GLN A C 1
ATOM 800 O O . GLN A 1 102 ? -11.814 1.249 4.780 1.00 96.50 102 GLN A O 1
ATOM 805 N N . ILE A 1 103 ? -9.832 0.509 3.996 1.00 97.62 103 ILE A N 1
ATOM 806 C CA . ILE A 1 103 ? -10.316 -0.817 3.603 1.00 97.62 103 ILE A CA 1
ATOM 807 C C . ILE A 1 103 ? -10.859 -1.568 4.818 1.00 97.62 103 ILE A C 1
ATOM 809 O O . ILE A 1 103 ? -11.986 -2.056 4.769 1.00 97.62 103 ILE A O 1
ATOM 813 N N . TYR A 1 104 ? -10.125 -1.578 5.930 1.00 98.00 104 TYR A N 1
ATOM 814 C CA . TYR A 1 104 ? -10.594 -2.177 7.177 1.00 98.00 104 TYR A CA 1
ATOM 815 C C . TYR A 1 104 ? -11.781 -1.432 7.798 1.00 98.00 104 TYR A C 1
ATOM 817 O O . TYR A 1 104 ? -12.650 -2.065 8.387 1.00 98.00 104 TYR A O 1
ATOM 825 N N . SER A 1 105 ? -11.865 -0.105 7.673 1.00 97.12 105 SER A N 1
ATOM 826 C CA . SER A 1 105 ? -12.975 0.663 8.255 1.00 97.12 105 SER A CA 1
ATOM 827 C C . SER A 1 105 ? -14.316 0.356 7.585 1.00 97.12 105 SER A C 1
ATOM 829 O O . SER A 1 105 ? -15.350 0.331 8.257 1.00 97.12 105 SER A O 1
ATOM 831 N N . ILE A 1 106 ? -14.294 0.140 6.266 1.00 96.06 106 ILE A N 1
ATOM 832 C CA . ILE A 1 106 ? -15.491 -0.047 5.435 1.00 96.06 106 ILE A CA 1
ATOM 833 C C . ILE A 1 106 ? -15.814 -1.536 5.256 1.00 96.06 106 ILE A C 1
ATOM 835 O O . ILE A 1 106 ? -16.976 -1.926 5.351 1.00 96.06 106 ILE A O 1
ATOM 839 N N . GLY A 1 107 ? -14.796 -2.366 5.025 1.00 96.88 107 GLY A N 1
ATOM 840 C CA . GLY A 1 107 ? -14.961 -3.745 4.576 1.00 96.88 107 GLY A CA 1
ATOM 841 C C . GLY A 1 107 ? -15.352 -3.850 3.096 1.00 96.88 107 GLY A C 1
ATOM 842 O O . GLY A 1 107 ? -15.964 -2.957 2.516 1.00 96.88 107 GLY A O 1
ATOM 843 N N . TYR A 1 108 ? -14.967 -4.955 2.464 1.00 97.50 108 TYR A N 1
ATOM 844 C CA . TYR A 1 108 ? -15.171 -5.254 1.045 1.00 97.50 108 TYR A CA 1
ATOM 845 C C . TYR A 1 108 ? -15.417 -6.761 0.856 1.00 97.50 108 TYR A C 1
ATOM 847 O O . TYR A 1 108 ? -15.169 -7.540 1.777 1.00 97.50 108 TYR A O 1
ATOM 855 N N . PRO A 1 109 ? -15.905 -7.225 -0.310 1.00 97.19 109 PRO A N 1
ATOM 856 C CA . PRO A 1 109 ? -16.043 -8.657 -0.571 1.00 97.19 109 PRO A CA 1
ATOM 857 C C . PRO A 1 109 ? -14.732 -9.418 -0.306 1.00 97.19 109 PRO A C 1
ATOM 859 O O . PRO A 1 109 ? -13.701 -9.106 -0.898 1.00 97.19 109 PRO A O 1
ATOM 862 N N . GLY A 1 110 ? -14.773 -10.393 0.609 1.00 95.75 110 GLY A N 1
ATOM 863 C CA . GLY A 1 110 ? -13.601 -11.164 1.053 1.00 95.75 110 GLY A CA 1
ATOM 864 C C . GLY A 1 110 ? -12.741 -10.497 2.137 1.00 95.75 110 GLY A C 1
ATOM 865 O O . GLY A 1 110 ? -11.829 -11.133 2.655 1.00 95.75 110 GLY A O 1
ATOM 866 N N . ILE A 1 111 ? -13.037 -9.251 2.517 1.00 97.31 111 ILE A N 1
ATOM 867 C CA . ILE A 1 111 ? -12.302 -8.474 3.524 1.00 97.31 111 ILE A CA 1
ATOM 868 C C . ILE A 1 111 ? -13.322 -7.864 4.498 1.00 97.31 111 ILE A C 1
ATOM 870 O O . ILE A 1 111 ? -13.820 -6.763 4.257 1.00 97.31 111 ILE A O 1
ATOM 874 N N . PRO A 1 112 ? -13.700 -8.560 5.582 1.00 97.50 112 PRO A N 1
ATOM 875 C CA . PRO A 1 112 ? -14.678 -8.028 6.525 1.00 97.50 112 PRO A CA 1
ATOM 876 C C . PRO A 1 112 ? -14.168 -6.732 7.181 1.00 97.50 112 PRO A C 1
ATOM 878 O O . PRO A 1 112 ? -12.955 -6.570 7.360 1.00 97.50 112 PRO A O 1
ATOM 881 N N . PRO A 1 113 ? -15.070 -5.807 7.560 1.00 97.25 113 PRO A N 1
ATOM 882 C CA . PRO A 1 113 ? -14.670 -4.619 8.296 1.00 97.25 113 PRO A CA 1
ATOM 883 C C . PRO A 1 113 ? -14.022 -5.015 9.628 1.00 97.25 113 PRO A C 1
ATOM 885 O O . PRO A 1 113 ? -14.469 -5.935 10.311 1.00 97.25 113 PRO A O 1
ATOM 888 N N . ASN A 1 114 ? -12.970 -4.297 10.003 1.00 97.81 114 ASN A N 1
ATOM 889 C CA . ASN A 1 114 ? -12.255 -4.459 11.257 1.00 97.81 114 ASN A CA 1
ATOM 890 C C . ASN A 1 114 ? -11.887 -3.075 11.802 1.00 97.81 114 ASN A C 1
ATOM 892 O O . ASN A 1 114 ? -10.869 -2.485 11.435 1.00 97.81 114 ASN A O 1
ATOM 896 N N . LYS A 1 115 ? -12.749 -2.544 12.672 1.00 97.44 115 LYS A N 1
ATOM 897 C CA . LYS A 1 115 ? -12.620 -1.192 13.228 1.00 97.44 115 LYS A CA 1
ATOM 898 C C . LYS A 1 115 ? -11.377 -1.033 14.095 1.00 97.44 115 LYS A C 1
ATOM 900 O O . LYS A 1 115 ? -10.692 -0.028 13.959 1.00 97.44 115 LYS A O 1
ATOM 905 N N . LYS A 1 116 ? -11.020 -2.052 14.879 1.00 97.50 116 LYS A N 1
ATOM 906 C CA . LYS A 1 116 ? -9.780 -2.074 15.664 1.00 97.50 116 LYS A CA 1
ATOM 907 C C . LYS A 1 116 ? -8.539 -1.964 14.766 1.00 97.50 116 LYS A C 1
ATOM 909 O O . LYS A 1 116 ? -7.674 -1.123 14.997 1.00 97.50 116 LYS A O 1
ATOM 914 N N . SER A 1 117 ? -8.461 -2.757 13.691 1.00 97.19 117 SER A N 1
ATOM 915 C CA . SER A 1 117 ? -7.364 -2.646 12.717 1.00 97.19 117 SER A CA 1
ATOM 916 C C . SER A 1 117 ? -7.379 -1.304 11.988 1.00 97.19 117 SER A C 1
ATOM 918 O O . SER A 1 117 ? -6.323 -0.711 11.791 1.00 97.19 117 SER A O 1
ATOM 920 N N . ALA A 1 118 ? -8.553 -0.790 11.618 1.00 97.50 118 ALA A N 1
ATOM 921 C CA . ALA A 1 118 ? -8.665 0.537 11.024 1.00 97.50 118 ALA A CA 1
ATOM 922 C C . ALA A 1 118 ? -8.134 1.625 11.969 1.00 97.50 118 ALA A C 1
ATOM 924 O O . ALA A 1 118 ? -7.362 2.473 11.527 1.00 97.50 118 ALA A O 1
ATOM 925 N N . LEU A 1 119 ? -8.483 1.566 13.259 1.00 96.62 119 LEU A N 1
ATOM 926 C CA . LEU A 1 119 ? -8.009 2.494 14.283 1.00 96.62 119 LEU A CA 1
ATOM 927 C C . LEU A 1 119 ? -6.481 2.471 14.395 1.00 96.62 119 LEU A C 1
ATOM 929 O O . LEU A 1 119 ? -5.842 3.522 14.329 1.00 96.62 119 LEU A O 1
ATOM 933 N N . LYS A 1 120 ? -5.892 1.273 14.487 1.00 95.44 120 LYS A N 1
ATOM 934 C CA . LYS A 1 120 ? -4.436 1.077 14.493 1.00 95.44 120 LYS A CA 1
ATOM 935 C C . LYS A 1 120 ? -3.773 1.749 13.291 1.00 95.44 120 LYS A C 1
ATOM 937 O O . LYS A 1 120 ? -2.865 2.560 13.456 1.00 95.44 120 LYS A O 1
ATOM 942 N N . TRP A 1 121 ? -4.231 1.437 12.079 1.00 95.25 121 TRP A N 1
ATOM 943 C CA . TRP A 1 121 ? -3.600 1.948 10.862 1.00 95.25 121 TRP A CA 1
ATOM 944 C C . TRP A 1 121 ? -3.820 3.453 10.662 1.00 95.25 121 TRP A C 1
ATOM 946 O O . TRP A 1 121 ? -2.882 4.127 10.245 1.00 95.25 121 TRP A O 1
ATOM 956 N N . PHE A 1 122 ? -4.985 4.005 11.032 1.00 94.12 122 PHE A N 1
ATOM 957 C CA . PHE A 1 122 ? -5.200 5.460 11.043 1.00 94.12 122 PHE A CA 1
ATOM 958 C C . PHE A 1 122 ? -4.333 6.176 12.080 1.00 94.12 122 PHE A C 1
ATOM 960 O O . PHE A 1 122 ? -3.881 7.293 11.842 1.00 94.12 122 PHE A O 1
ATOM 967 N N . THR A 1 123 ? -4.064 5.534 13.217 1.00 91.62 123 THR A N 1
ATOM 968 C CA . THR A 1 123 ? -3.166 6.081 14.240 1.00 91.62 123 THR A CA 1
ATOM 969 C C . THR A 1 123 ? -1.750 6.210 13.687 1.00 91.62 123 THR A C 1
ATOM 971 O O . THR A 1 123 ? -1.160 7.286 13.763 1.00 91.62 123 THR A O 1
ATOM 974 N N . ILE A 1 124 ? -1.237 5.160 13.040 1.00 89.31 124 ILE A N 1
ATOM 975 C CA . ILE A 1 124 ? 0.093 5.173 12.414 1.00 89.31 124 ILE A CA 1
ATOM 976 C C . ILE A 1 124 ? 0.139 6.169 11.242 1.00 89.31 124 ILE A C 1
ATOM 978 O O . ILE A 1 124 ? 1.114 6.899 11.087 1.00 89.31 124 ILE A O 1
ATOM 982 N N . SER A 1 125 ? -0.918 6.262 10.428 1.00 88.56 125 SER A N 1
ATOM 983 C CA . SER A 1 125 ? -0.920 7.113 9.230 1.00 88.56 125 SER A CA 1
ATOM 984 C C . SER A 1 125 ? -1.007 8.619 9.504 1.00 88.56 125 SER A C 1
ATOM 986 O O . SER A 1 125 ? -0.866 9.415 8.572 1.00 88.56 125 SER A O 1
ATOM 988 N N . THR A 1 126 ? -1.182 9.034 10.763 1.00 83.25 126 THR A N 1
ATOM 989 C CA . THR A 1 126 ? -1.134 10.451 11.173 1.00 83.25 126 THR A CA 1
ATOM 990 C C . THR A 1 126 ? 0.194 11.133 10.828 1.00 83.25 126 THR A C 1
ATOM 992 O O . THR A 1 126 ? 0.223 12.344 10.634 1.00 83.25 126 THR A O 1
ATOM 995 N N . VAL A 1 127 ? 1.267 10.359 10.643 1.00 73.56 127 VAL A N 1
ATOM 996 C CA . VAL A 1 127 ? 2.584 10.841 10.188 1.00 73.56 127 VAL A CA 1
ATOM 997 C C . VAL A 1 127 ? 2.557 11.348 8.743 1.00 73.56 127 VAL A C 1
ATOM 999 O O . VAL A 1 127 ? 3.409 12.121 8.325 1.00 73.56 127 VAL A O 1
ATOM 1002 N N . VAL A 1 128 ? 1.581 10.914 7.947 1.00 71.12 128 VAL A N 1
ATOM 1003 C CA . VAL A 1 128 ? 1.474 11.230 6.514 1.00 71.12 128 VAL A CA 1
ATOM 1004 C C . VAL A 1 128 ? 0.501 12.370 6.312 1.00 71.12 128 VAL A C 1
ATOM 1006 O O . VAL A 1 128 ? 0.837 13.386 5.699 1.00 71.12 128 VAL A O 1
ATOM 1009 N N . ASP A 1 129 ? -0.692 12.185 6.868 1.00 77.88 129 ASP A N 1
ATOM 1010 C CA . ASP A 1 129 ? -1.834 13.072 6.749 1.00 77.88 129 ASP A CA 1
ATOM 1011 C C . ASP A 1 129 ? -2.526 13.130 8.109 1.00 77.88 129 ASP A C 1
ATOM 1013 O O . ASP A 1 129 ? -3.415 12.328 8.420 1.00 77.88 129 ASP A O 1
ATOM 1017 N N . GLN A 1 130 ? -2.032 14.041 8.950 1.00 78.25 130 GLN A N 1
ATOM 1018 C CA . GLN A 1 130 ? -2.493 14.207 10.321 1.00 78.25 130 GLN A CA 1
ATOM 1019 C C . GLN A 1 130 ? -3.979 14.560 10.362 1.00 78.25 130 GLN A C 1
ATOM 1021 O O . GLN A 1 130 ? -4.708 13.973 11.152 1.00 78.25 130 GLN A O 1
ATOM 1026 N N . GLU A 1 131 ? -4.436 15.477 9.508 1.00 83.69 131 GLU A N 1
ATOM 1027 C CA . GLU A 1 131 ? -5.816 15.963 9.534 1.00 83.69 131 GLU A CA 1
ATOM 1028 C C . GLU A 1 131 ? -6.798 14.869 9.106 1.00 83.69 131 GLU A C 1
ATOM 1030 O O . GLU A 1 131 ? -7.727 14.547 9.852 1.00 83.69 131 GLU A O 1
ATOM 1035 N N . PHE A 1 132 ? -6.569 14.231 7.951 1.00 87.50 132 PHE A N 1
ATOM 1036 C CA . PHE A 1 132 ? -7.462 13.177 7.476 1.00 87.50 132 PHE A CA 1
ATOM 1037 C C . PHE A 1 132 ? -7.439 11.958 8.400 1.00 87.50 132 PHE A C 1
ATOM 1039 O O . PHE A 1 132 ? -8.492 11.413 8.741 1.00 87.50 132 PHE A O 1
ATOM 1046 N N . SER A 1 133 ? -6.248 11.516 8.806 1.00 87.50 133 SER A N 1
ATOM 1047 C CA . SER A 1 133 ? -6.108 10.296 9.601 1.00 87.50 133 SER A CA 1
ATOM 1048 C C . SER A 1 133 ? -6.624 10.485 11.026 1.00 87.50 133 SER A C 1
ATOM 1050 O O . SER A 1 133 ? -7.318 9.598 11.516 1.00 87.50 133 SER A O 1
ATOM 1052 N N . ALA A 1 134 ? -6.372 11.636 11.668 1.00 88.19 134 ALA A N 1
ATOM 1053 C CA . ALA A 1 134 ? -6.901 11.921 13.004 1.00 88.19 134 ALA A CA 1
ATOM 1054 C C . ALA A 1 134 ? -8.430 12.002 12.991 1.00 88.19 134 ALA A C 1
ATOM 1056 O O . ALA A 1 134 ? -9.075 11.340 13.794 1.00 88.19 134 ALA A O 1
ATOM 1057 N N . LEU A 1 135 ? -9.026 12.697 12.014 1.00 91.00 135 LEU A N 1
ATOM 1058 C CA . LEU A 1 135 ? -10.485 12.771 11.896 1.00 91.00 135 LEU A CA 1
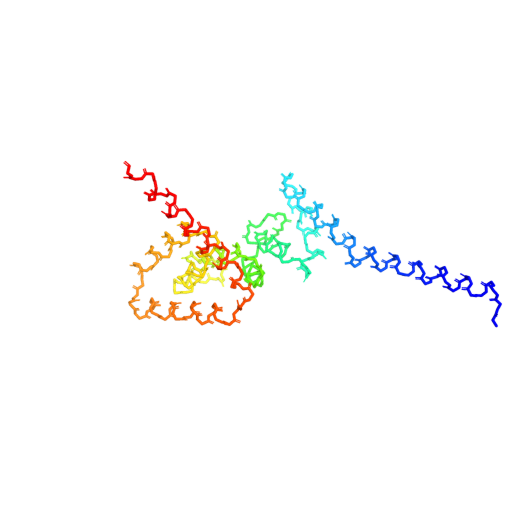ATOM 1059 C C . LEU A 1 135 ? -11.125 11.377 11.774 1.00 91.00 135 LEU A C 1
ATOM 1061 O O . LEU A 1 135 ? -12.171 11.097 12.362 1.00 91.00 135 LEU A O 1
ATOM 1065 N N . ARG A 1 136 ? -10.515 10.490 10.979 1.00 92.00 136 ARG A N 1
ATOM 1066 C CA . ARG A 1 136 ? -11.007 9.117 10.797 1.00 92.00 136 ARG A CA 1
ATOM 1067 C C . ARG A 1 136 ? -10.773 8.251 12.033 1.00 92.00 136 ARG A C 1
ATOM 1069 O O . ARG A 1 136 ? -11.664 7.470 12.360 1.00 92.00 136 ARG A O 1
ATOM 1076 N N . ARG A 1 137 ? -9.623 8.402 12.698 1.00 92.62 137 ARG A N 1
ATOM 1077 C CA . ARG A 1 137 ? -9.283 7.748 13.968 1.00 92.62 137 ARG A CA 1
ATOM 1078 C C . ARG A 1 137 ? -10.316 8.098 15.036 1.00 92.62 137 ARG A C 1
ATOM 1080 O O . ARG A 1 137 ? -10.990 7.194 15.511 1.00 92.62 137 ARG A O 1
ATOM 1087 N N . ASP A 1 138 ? -10.509 9.385 15.312 1.00 92.25 138 ASP A N 1
ATOM 1088 C CA . ASP A 1 138 ? -11.396 9.881 16.374 1.00 92.25 138 ASP A CA 1
ATOM 1089 C C . ASP A 1 138 ? -12.839 9.412 16.148 1.00 92.25 138 ASP A C 1
ATOM 1091 O O . ASP A 1 138 ? -13.525 8.965 17.065 1.00 92.25 138 ASP A O 1
ATOM 1095 N N . LYS A 1 139 ? -13.293 9.411 14.886 1.00 94.12 139 LYS A N 1
ATOM 1096 C CA . LYS A 1 139 ? -14.600 8.848 14.535 1.00 94.12 139 LYS A CA 1
ATOM 1097 C C . LYS A 1 139 ? -14.715 7.362 14.899 1.00 94.12 139 LYS A C 1
ATOM 1099 O O . LYS A 1 139 ? -15.761 6.949 15.385 1.00 94.12 139 LYS A O 1
ATOM 1104 N N . ILE A 1 140 ? -13.688 6.562 14.611 1.00 93.94 140 ILE A N 1
ATOM 1105 C CA . ILE A 1 140 ? -13.689 5.119 14.892 1.00 93.94 140 ILE A CA 1
ATOM 1106 C C . ILE A 1 140 ? -13.583 4.848 16.396 1.00 93.94 140 ILE A C 1
ATOM 1108 O O . ILE A 1 140 ? -14.191 3.889 16.859 1.00 93.94 140 ILE A O 1
ATOM 1112 N N . GLU A 1 141 ? -12.871 5.678 17.162 1.00 93.00 141 GLU A N 1
ATOM 1113 C CA . GLU A 1 141 ? -12.799 5.547 18.627 1.00 93.00 141 GLU A CA 1
ATOM 1114 C C . GLU A 1 141 ? -14.194 5.628 19.261 1.00 93.00 141 GLU A C 1
ATOM 1116 O O . GLU A 1 141 ? -14.519 4.821 20.122 1.00 93.00 141 GLU A O 1
ATOM 1121 N N . HIS A 1 142 ? -15.079 6.494 18.760 1.00 93.56 142 HIS A N 1
ATOM 1122 C CA . HIS A 1 142 ? -16.475 6.544 19.215 1.00 93.56 142 HIS A CA 1
ATOM 1123 C C . HIS A 1 142 ? -17.311 5.291 18.878 1.00 93.56 142 HIS A C 1
ATOM 1125 O O . HIS A 1 142 ? -18.425 5.154 19.385 1.00 93.56 142 HIS A O 1
ATOM 1131 N N . GLU A 1 143 ? -16.820 4.403 18.010 1.00 93.69 143 GLU A N 1
ATOM 1132 C CA . GLU A 1 143 ? -17.484 3.152 17.614 1.00 93.69 143 GLU A CA 1
ATOM 1133 C C . GLU A 1 143 ? -16.938 1.922 18.375 1.00 93.69 143 GLU A C 1
ATOM 1135 O O . GLU A 1 143 ? -17.471 0.826 18.199 1.00 93.69 143 GLU A O 1
ATOM 1140 N N . LEU A 1 144 ? -15.886 2.079 19.189 1.00 94.19 144 LEU A N 1
ATOM 1141 C CA . LEU A 1 144 ? -15.158 0.993 19.855 1.00 94.19 144 LEU A CA 1
ATOM 1142 C C . LEU A 1 144 ? -15.277 1.055 21.383 1.00 94.19 144 LEU A C 1
ATOM 1144 O O . LEU A 1 144 ? -15.626 2.082 21.960 1.00 94.19 144 LEU A O 1
ATOM 1148 N N . THR A 1 145 ? -14.973 -0.061 22.043 1.00 97.44 145 THR A N 1
ATOM 1149 C CA . THR A 1 145 ? -14.826 -0.104 23.506 1.00 97.44 145 THR A CA 1
ATOM 1150 C C . THR A 1 145 ? -13.458 0.415 23.951 1.00 97.44 145 THR A C 1
ATOM 1152 O O . THR A 1 145 ? -12.491 0.358 23.191 1.00 97.44 145 THR A O 1
ATOM 1155 N N . ASP A 1 146 ? -13.350 0.859 25.207 1.00 94.31 146 ASP A N 1
ATOM 1156 C CA . ASP A 1 146 ? -12.079 1.320 25.786 1.00 94.31 146 ASP A CA 1
ATOM 1157 C C . ASP A 1 146 ? -10.974 0.255 25.665 1.00 94.31 146 ASP A C 1
ATOM 1159 O O . ASP A 1 146 ? -9.843 0.574 25.299 1.00 94.31 146 ASP A O 1
ATOM 1163 N N . ASP A 1 147 ? -11.310 -1.019 25.891 1.00 95.50 147 ASP A N 1
ATOM 1164 C CA . ASP A 1 147 ? -10.368 -2.135 25.757 1.00 95.50 147 ASP A CA 1
ATOM 1165 C C . ASP A 1 147 ? -9.875 -2.298 24.307 1.00 95.50 147 ASP A C 1
ATOM 1167 O O . ASP A 1 147 ? -8.679 -2.471 24.072 1.00 95.50 147 ASP A O 1
ATOM 1171 N N . GLU A 1 148 ? -10.767 -2.201 23.314 1.00 95.31 148 GLU A N 1
ATOM 1172 C CA . GLU A 1 148 ? -10.390 -2.279 21.895 1.00 95.31 148 GLU A CA 1
ATOM 1173 C C . GLU A 1 148 ? -9.539 -1.084 21.452 1.00 95.31 148 GLU A C 1
ATOM 1175 O O . GLU A 1 148 ? -8.616 -1.255 20.649 1.00 95.31 148 GLU A O 1
ATOM 1180 N N . ILE A 1 149 ? -9.830 0.112 21.973 1.00 92.94 149 ILE A N 1
ATOM 1181 C CA . ILE A 1 149 ? -9.048 1.326 21.718 1.00 92.94 149 ILE A CA 1
ATOM 1182 C C . ILE A 1 149 ? -7.638 1.161 22.284 1.00 92.94 149 ILE A C 1
ATOM 1184 O O . ILE A 1 149 ? -6.661 1.351 21.556 1.00 92.94 149 ILE A O 1
ATOM 1188 N N . LEU A 1 150 ? -7.521 0.758 23.553 1.00 93.50 150 LEU A N 1
ATOM 1189 C CA . LEU A 1 150 ? -6.234 0.543 24.216 1.00 93.50 150 LEU A CA 1
ATOM 1190 C C . LEU A 1 150 ? -5.394 -0.505 23.483 1.00 93.50 150 LEU A C 1
ATOM 1192 O O . LEU A 1 150 ? -4.198 -0.301 23.270 1.00 93.50 150 LEU A O 1
ATOM 1196 N N . ASP A 1 151 ? -6.014 -1.600 23.052 1.00 94.06 151 ASP A N 1
ATOM 1197 C CA . ASP A 1 151 ? -5.325 -2.662 22.326 1.00 94.06 151 ASP A CA 1
ATOM 1198 C C . ASP A 1 151 ? -4.869 -2.199 20.928 1.00 94.06 151 ASP A C 1
ATOM 1200 O O . ASP A 1 151 ? -3.723 -2.419 20.537 1.00 94.06 151 ASP A O 1
ATOM 1204 N N . ALA A 1 152 ? -5.705 -1.461 20.187 1.00 92.38 152 ALA A N 1
ATOM 1205 C CA . ALA A 1 152 ? -5.316 -0.881 18.896 1.00 92.38 152 ALA A CA 1
ATOM 1206 C C . ALA A 1 152 ? -4.163 0.130 19.017 1.00 92.38 152 ALA A C 1
ATOM 1208 O O . ALA A 1 152 ? -3.246 0.123 18.193 1.00 92.38 152 ALA A O 1
ATOM 1209 N N . GLN A 1 153 ? -4.199 0.995 20.034 1.00 89.69 153 GLN A N 1
ATOM 1210 C CA . GLN A 1 153 ? -3.150 1.982 20.301 1.00 89.69 153 GLN A CA 1
ATOM 1211 C C . GLN A 1 153 ? -1.840 1.308 20.716 1.00 89.69 153 GLN A C 1
ATOM 1213 O O . GLN A 1 153 ? -0.766 1.699 20.250 1.00 89.69 153 GLN A O 1
ATOM 1218 N N . LYS A 1 154 ? -1.919 0.258 21.542 1.00 92.94 154 LYS A N 1
ATOM 1219 C CA . LYS A 1 154 ? -0.766 -0.567 21.907 1.00 92.94 154 LYS A CA 1
ATOM 1220 C C . LYS A 1 154 ? -0.144 -1.216 20.673 1.00 92.94 154 LYS A C 1
ATOM 1222 O O . LYS A 1 154 ? 1.052 -1.061 20.447 1.00 92.94 154 LYS A O 1
ATOM 1227 N N . GLU A 1 155 ? -0.950 -1.866 19.838 1.00 93.56 155 GLU A N 1
ATOM 1228 C CA . GLU A 1 155 ? -0.473 -2.473 18.595 1.00 93.56 155 GLU A CA 1
ATOM 1229 C C . GLU A 1 155 ? 0.124 -1.449 17.617 1.00 93.56 155 GLU A C 1
ATOM 1231 O O . GLU A 1 155 ? 1.056 -1.771 16.880 1.00 93.56 155 GLU A O 1
ATOM 1236 N N . ALA A 1 156 ? -0.426 -0.232 17.559 1.00 91.12 156 ALA A N 1
ATOM 1237 C CA . ALA A 1 156 ? 0.113 0.844 16.731 1.00 91.12 156 ALA A CA 1
ATOM 1238 C C . ALA A 1 156 ? 1.499 1.276 17.220 1.00 91.12 156 ALA A C 1
ATOM 1240 O O . ALA A 1 156 ? 2.422 1.414 16.419 1.00 91.12 156 ALA A O 1
ATOM 1241 N N . LYS A 1 157 ? 1.653 1.434 18.537 1.00 88.38 157 LYS A N 1
ATOM 1242 C CA . LYS A 1 157 ? 2.931 1.766 19.166 1.00 88.38 157 LYS A CA 1
ATOM 1243 C C . LYS A 1 157 ? 3.980 0.680 18.918 1.00 88.38 157 LYS A C 1
ATOM 1245 O O . LYS A 1 157 ? 5.063 0.997 18.438 1.00 88.38 157 LYS A O 1
ATOM 1250 N N . GLU A 1 158 ? 3.646 -0.583 19.177 1.00 90.75 158 GLU A N 1
ATOM 1251 C CA . GLU A 1 158 ? 4.550 -1.718 18.932 1.00 90.75 158 GLU A CA 1
ATOM 1252 C C . GLU A 1 158 ? 4.957 -1.809 17.455 1.00 90.75 158 GLU A C 1
ATOM 1254 O O . GLU A 1 158 ? 6.108 -2.107 17.131 1.00 90.75 158 GLU A O 1
ATOM 1259 N N . TRP A 1 159 ? 4.033 -1.514 16.537 1.00 89.06 159 TRP A N 1
ATOM 1260 C CA . TRP A 1 159 ? 4.348 -1.476 15.113 1.00 89.06 159 TRP A CA 1
ATOM 1261 C C . TRP A 1 159 ? 5.368 -0.378 14.790 1.00 89.06 159 TRP A C 1
ATOM 1263 O O . TRP A 1 159 ? 6.367 -0.663 14.140 1.00 89.06 159 TRP A O 1
ATOM 1273 N N . ILE A 1 160 ? 5.170 0.845 15.290 1.00 85.12 160 ILE A N 1
ATOM 1274 C CA . ILE A 1 160 ? 6.108 1.961 15.076 1.00 85.12 160 ILE A CA 1
ATOM 1275 C C . ILE A 1 160 ? 7.496 1.628 15.643 1.00 85.12 160 ILE A C 1
ATOM 1277 O O . ILE A 1 160 ? 8.504 1.846 14.978 1.00 85.12 160 ILE A O 1
ATOM 1281 N N . GLU A 1 161 ? 7.558 1.042 16.840 1.00 86.12 161 GLU A N 1
ATOM 1282 C CA . GLU A 1 161 ? 8.820 0.651 17.484 1.00 86.12 161 GLU A CA 1
ATOM 1283 C C . GLU A 1 161 ? 9.574 -0.442 16.709 1.00 86.12 161 GLU A C 1
ATOM 1285 O O . GLU A 1 161 ? 10.804 -0.486 16.729 1.00 86.12 161 GLU A O 1
ATOM 1290 N N . THR A 1 162 ? 8.849 -1.315 16.006 1.00 87.44 162 THR A N 1
ATOM 1291 C CA . THR A 1 162 ? 9.428 -2.414 15.217 1.00 87.44 162 THR A CA 1
ATOM 1292 C C . THR A 1 162 ? 9.747 -2.044 13.767 1.00 87.44 162 THR A C 1
ATOM 1294 O O . THR A 1 162 ? 10.374 -2.850 13.081 1.00 87.44 162 THR A O 1
ATOM 1297 N N . HIS A 1 163 ? 9.377 -0.841 13.314 1.00 85.00 163 HIS A N 1
ATOM 1298 C CA . HIS A 1 163 ? 9.581 -0.353 11.942 1.00 85.00 163 HIS A CA 1
ATOM 1299 C C . HIS A 1 163 ? 10.335 0.991 11.944 1.00 85.00 163 HIS A C 1
ATOM 1301 O O . HIS A 1 163 ? 9.794 2.023 11.533 1.00 85.00 163 HIS A O 1
ATOM 1307 N N . PRO A 1 164 ? 11.593 1.023 12.431 1.00 81.62 164 PRO A N 1
ATOM 1308 C CA . PRO A 1 164 ? 12.345 2.259 12.641 1.00 81.62 164 PRO A CA 1
ATOM 1309 C C . PRO A 1 164 ? 12.631 3.040 11.351 1.00 81.62 164 PRO A C 1
ATOM 1311 O O . PRO A 1 164 ? 12.924 4.232 11.412 1.00 81.62 164 PRO A O 1
ATOM 1314 N N . GLU A 1 165 ? 12.517 2.424 10.173 1.00 77.38 165 GLU A N 1
ATOM 1315 C CA . GLU A 1 165 ? 12.566 3.121 8.886 1.00 77.38 165 GLU A CA 1
ATOM 1316 C C . GLU A 1 165 ? 11.487 4.215 8.764 1.00 77.38 165 GLU A C 1
ATOM 1318 O O . GLU A 1 165 ? 11.688 5.216 8.070 1.00 77.38 165 GLU A O 1
ATOM 1323 N N . TRP A 1 166 ? 10.391 4.089 9.518 1.00 75.50 166 TRP A N 1
ATOM 1324 C CA . TRP A 1 166 ? 9.331 5.092 9.614 1.00 75.50 166 TRP A CA 1
ATOM 1325 C C . TRP A 1 166 ? 9.661 6.248 10.552 1.00 75.50 166 TRP A C 1
ATOM 1327 O O . TRP A 1 166 ? 9.026 7.297 10.446 1.00 75.50 166 TRP A O 1
ATOM 1337 N N . ASN A 1 167 ? 10.683 6.122 11.403 1.00 72.31 167 ASN A N 1
ATOM 1338 C CA . ASN A 1 167 ? 11.081 7.195 12.317 1.00 72.31 167 ASN A CA 1
ATOM 1339 C C . ASN A 1 167 ? 11.501 8.449 11.555 1.00 72.31 167 ASN A C 1
ATOM 1341 O O . ASN A 1 167 ? 11.183 9.547 11.980 1.00 72.31 167 ASN A O 1
ATOM 1345 N N . THR A 1 168 ? 12.113 8.307 10.377 1.00 69.44 168 THR A N 1
ATOM 1346 C CA . THR A 1 168 ? 12.466 9.456 9.526 1.00 69.44 168 THR A CA 1
ATOM 1347 C C . THR A 1 168 ? 11.237 10.245 9.056 1.00 69.44 168 THR A C 1
ATOM 1349 O O . THR A 1 168 ? 11.250 11.476 9.054 1.00 69.44 168 THR A O 1
ATOM 1352 N N . TRP A 1 169 ? 10.146 9.550 8.717 1.00 67.94 169 TRP A N 1
ATOM 1353 C CA . TRP A 1 169 ? 8.865 10.164 8.361 1.00 67.94 169 TRP A CA 1
ATOM 1354 C C . TRP A 1 169 ? 8.174 10.784 9.581 1.00 67.94 169 TRP A C 1
ATOM 1356 O O . TRP A 1 169 ? 7.620 11.878 9.478 1.00 67.94 169 TRP A O 1
ATOM 1366 N N . ILE A 1 170 ? 8.242 10.114 10.735 1.00 66.44 170 ILE A N 1
ATOM 1367 C CA . ILE A 1 170 ? 7.691 10.586 12.013 1.00 66.44 170 ILE A CA 1
ATOM 1368 C C . ILE A 1 170 ? 8.413 11.857 12.486 1.00 66.44 170 ILE A C 1
ATOM 1370 O O . ILE A 1 170 ? 7.767 12.855 12.795 1.00 66.44 170 ILE A O 1
ATOM 1374 N N . GLU A 1 171 ? 9.744 11.844 12.514 1.00 60.75 171 GLU A N 1
ATOM 1375 C CA . GLU A 1 171 ? 10.592 12.939 12.997 1.00 60.75 171 GLU A CA 1
ATOM 1376 C C . GLU A 1 171 ? 10.540 14.154 12.064 1.00 60.75 171 GLU A C 1
ATOM 1378 O O . GLU A 1 171 ? 10.396 15.284 12.536 1.00 60.75 171 GLU A O 1
ATOM 1383 N N . GLY A 1 172 ? 10.579 13.937 10.742 1.00 61.00 172 GLY A N 1
ATOM 1384 C CA . GLY A 1 172 ? 10.470 15.016 9.756 1.00 61.00 172 GLY A CA 1
ATOM 1385 C C . GLY A 1 172 ? 9.147 15.783 9.861 1.00 61.00 172 GLY A C 1
ATOM 1386 O O . GLY A 1 172 ? 9.129 17.012 9.795 1.00 61.00 172 GLY A O 1
ATOM 1387 N N . LYS A 1 173 ? 8.040 15.076 10.113 1.00 58.41 173 LYS A N 1
ATOM 1388 C CA . LYS A 1 173 ? 6.706 15.674 10.284 1.00 58.41 173 LYS A CA 1
ATOM 1389 C C . LYS A 1 173 ? 6.472 16.246 11.680 1.00 58.41 173 LYS A C 1
ATOM 1391 O O . LYS A 1 173 ? 5.796 17.265 11.800 1.00 58.41 173 LYS A O 1
ATOM 1396 N N . ALA A 1 174 ? 7.052 15.655 12.727 1.00 54.50 174 ALA A N 1
ATOM 1397 C CA . ALA A 1 174 ? 7.041 16.241 14.068 1.00 54.50 174 ALA A CA 1
ATOM 1398 C C . ALA A 1 174 ? 7.714 17.624 14.070 1.00 54.50 174 ALA A C 1
ATOM 1400 O O . ALA A 1 174 ? 7.202 18.561 14.683 1.00 54.50 174 ALA A O 1
ATOM 1401 N N . TYR A 1 175 ? 8.807 17.778 13.317 1.00 45.44 175 TYR A N 1
ATOM 1402 C CA . TYR A 1 175 ? 9.469 19.065 13.121 1.00 45.44 175 TYR A CA 1
ATOM 1403 C C . TYR A 1 175 ? 8.578 20.077 12.374 1.00 45.44 175 TYR A C 1
ATOM 1405 O O . TYR A 1 175 ? 8.426 21.212 12.827 1.00 45.44 175 TYR A O 1
ATOM 1413 N N . 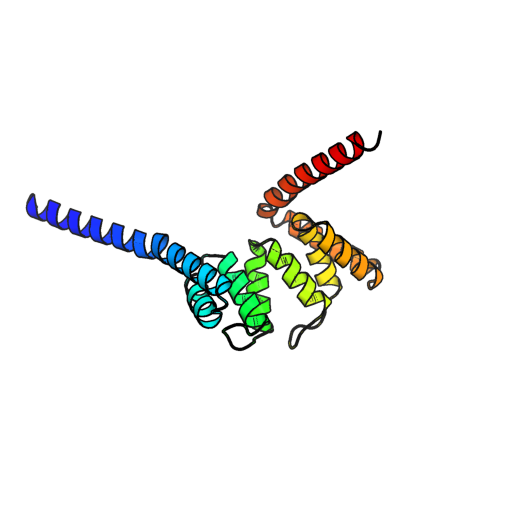GLU A 1 176 ? 7.919 19.671 11.281 1.00 52.62 176 GLU A N 1
ATOM 1414 C CA . GLU A 1 176 ? 6.956 20.524 10.561 1.00 52.62 176 GLU A CA 1
ATOM 1415 C C . GLU A 1 176 ? 5.765 20.943 11.441 1.00 52.62 176 GLU A C 1
ATOM 1417 O O . GLU A 1 176 ? 5.366 22.108 11.417 1.00 52.62 176 GLU A O 1
ATOM 1422 N N . ALA A 1 177 ? 5.218 20.031 12.251 1.00 53.47 177 ALA A N 1
ATOM 1423 C CA . ALA A 1 177 ? 4.099 20.308 13.151 1.00 53.47 177 ALA A CA 1
ATOM 1424 C C . ALA A 1 177 ? 4.474 21.309 14.257 1.00 53.47 177 ALA A C 1
ATOM 1426 O O . ALA A 1 177 ? 3.704 22.234 14.526 1.00 53.47 177 ALA A O 1
ATOM 1427 N N . ILE A 1 178 ? 5.671 21.182 14.847 1.00 53.72 178 ILE A N 1
ATOM 1428 C CA . ILE A 1 178 ? 6.197 22.151 15.823 1.00 53.72 178 ILE A CA 1
ATOM 1429 C C . ILE A 1 178 ? 6.341 23.533 15.176 1.00 53.72 178 ILE A C 1
ATOM 1431 O O . ILE A 1 178 ? 5.883 24.523 15.747 1.00 53.72 178 ILE A O 1
ATOM 1435 N N . MET A 1 179 ? 6.906 23.610 13.967 1.00 42.97 179 MET A N 1
ATOM 1436 C CA . MET A 1 179 ? 7.063 24.878 13.246 1.00 42.97 179 MET A CA 1
ATOM 1437 C C . MET A 1 179 ? 5.709 25.519 12.913 1.00 42.97 179 MET A C 1
ATOM 1439 O O . MET A 1 179 ? 5.524 26.713 13.127 1.00 42.97 179 MET A O 1
ATOM 1443 N N . GLN A 1 180 ? 4.728 24.741 12.452 1.00 49.19 180 GLN A N 1
ATOM 1444 C CA . GLN A 1 180 ? 3.375 25.234 12.162 1.00 49.19 180 GLN A CA 1
ATOM 1445 C C . GLN A 1 180 ? 2.639 25.709 13.424 1.00 49.19 180 GLN A C 1
ATOM 1447 O O . GLN A 1 180 ? 1.894 26.689 13.380 1.00 49.19 180 GLN A O 1
ATOM 1452 N N . GLN A 1 181 ? 2.852 25.044 14.562 1.00 56.28 181 GLN A N 1
ATOM 1453 C CA . GLN A 1 181 ? 2.272 25.444 15.841 1.00 56.28 181 GLN A CA 1
ATOM 1454 C C . GLN A 1 181 ? 2.908 26.735 16.377 1.00 56.28 181 GLN A C 1
ATOM 1456 O O . GLN A 1 181 ? 2.181 27.624 16.816 1.00 56.28 181 GLN A O 1
ATOM 1461 N N . GLN A 1 182 ? 4.231 26.880 16.265 1.00 51.78 182 GLN A N 1
ATOM 1462 C CA . GLN A 1 182 ? 4.951 28.113 16.605 1.00 51.78 182 GLN A CA 1
ATOM 1463 C C . GLN A 1 182 ? 4.537 29.285 15.705 1.00 51.78 182 GLN A C 1
ATOM 1465 O O . GLN A 1 182 ? 4.296 30.380 16.201 1.00 51.78 182 GLN A O 1
ATOM 1470 N N . ILE A 1 183 ? 4.367 29.039 14.402 1.00 53.22 183 ILE A N 1
ATOM 1471 C CA . ILE A 1 183 ? 3.859 30.018 13.432 1.00 53.22 183 ILE A CA 1
ATOM 1472 C C . ILE A 1 183 ? 2.442 30.473 13.809 1.00 53.22 183 ILE A C 1
ATOM 1474 O O . ILE A 1 183 ? 2.179 31.670 13.889 1.00 53.22 183 ILE A O 1
ATOM 1478 N N . LYS A 1 184 ? 1.522 29.545 14.102 1.00 57.03 184 LYS A N 1
ATOM 1479 C CA . LYS A 1 184 ? 0.156 29.900 14.531 1.00 57.03 184 LYS A CA 1
ATOM 1480 C C . LYS A 1 184 ? 0.139 30.691 15.840 1.00 57.03 184 LYS A C 1
ATOM 1482 O O . LYS A 1 184 ? -0.680 31.591 15.974 1.00 57.03 184 LYS A O 1
ATOM 1487 N N . GLN A 1 185 ? 1.034 30.379 16.778 1.00 55.75 185 GLN A N 1
ATOM 1488 C CA . GLN A 1 185 ? 1.174 31.125 18.031 1.00 55.75 185 GLN A CA 1
ATOM 1489 C C . GLN A 1 185 ? 1.768 32.525 17.815 1.00 55.75 185 GLN A C 1
ATOM 1491 O O . GLN A 1 185 ? 1.314 33.460 18.456 1.00 55.75 185 GLN A O 1
ATOM 1496 N N . SER A 1 186 ? 2.695 32.710 16.867 1.00 48.38 186 SER A N 1
ATOM 1497 C CA . SER A 1 186 ? 3.260 34.034 16.549 1.00 48.38 186 SER A CA 1
ATOM 1498 C C . SER A 1 186 ? 2.311 34.974 15.796 1.00 48.38 186 SER A C 1
ATOM 1500 O O . SER A 1 186 ? 2.628 36.146 15.629 1.00 48.38 186 SER A O 1
ATOM 1502 N N . PHE A 1 187 ? 1.175 34.461 15.315 1.00 46.88 187 PHE A N 1
ATOM 1503 C CA . PHE A 1 187 ? 0.134 35.232 14.625 1.00 46.88 187 PHE A CA 1
ATOM 1504 C C . PHE A 1 187 ? -1.168 35.350 15.442 1.00 46.88 187 PHE A C 1
ATOM 1506 O O . PHE A 1 187 ? -2.177 35.806 14.906 1.00 46.88 187 PHE A O 1
ATOM 1513 N N . ALA A 1 188 ? -1.168 34.903 16.704 1.00 50.62 188 ALA A N 1
ATOM 1514 C CA . ALA A 1 188 ? -2.319 34.973 17.607 1.00 50.62 188 ALA A CA 1
ATOM 1515 C C . ALA A 1 188 ? -2.250 36.138 18.622 1.00 50.62 188 ALA A C 1
ATOM 1517 O O . ALA A 1 188 ? -3.198 36.301 19.391 1.00 50.62 188 ALA A O 1
ATOM 1518 N N . ASP A 1 189 ? -1.181 36.941 18.575 1.00 45.94 189 ASP A N 1
ATOM 1519 C CA . ASP A 1 189 ? -0.981 38.204 19.307 1.00 45.94 189 ASP A CA 1
ATOM 1520 C C . ASP A 1 189 ? -1.007 39.399 18.333 1.00 45.94 189 ASP A C 1
ATOM 1522 O O . ASP A 1 189 ? -1.510 40.479 18.724 1.00 45.94 189 ASP A O 1
#

Radius of gyration: 22.7 Å; chains: 1; bounding box: 65×52×56 Å

Sequence (189 aa):
MSWKDILTQAVKDVIEINRKVWEEEIKPSLQFQSAMKAMIEQDYVSAFNLHIQVVKNNPIAMYHVGCMLFTGRGVAKDYMLGFETIKAASACIPQALISIAQIYSIGYPGIPPNKKSALKWFTISTVVDQEFSALRRDKIEHELTDDEILDAQKEAKEWIETHPEWNTWIEGKAYEAIMQQQIKQSFAD

Secondary structure (DSSP, 8-state):
--HHHHHHHHHHHHHHHHHHHIIIIIHHHHHHHHHHHHHHTT-HHHHHHHHHHHTTT-HHHHHHHHHHHHHTSSS---HHHHHHHHHHHTTT-HHHHHHHHHHHHH-BTTB---HHHHHHHHHHHTTT-HHHHHHHHHHHHTTS-HHHHHHHHHHHHHHHHH-GGGHHHHHHHHHHHHHHHHHHHHT--

Organism: NCBI:txid1716143

InterPro domains:
  IPR006597 Sel1-like repeat [PF08238] (59-84)
  IPR006597 Sel1-like repeat [PF08238] (95-123)
  IPR006597 Sel1-like repeat [SM00671] (59-91)
  IPR006597 Sel1-like repeat [SM00671] (94-130)
  IPR011990 Tetratricopeptide-like helical domain superfamily [G3DSA:1.25.40.10] (37-169)